Protein AF-A0A8T4BRD6-F1 (afdb_monomer_lite)

Structure (mmCIF, N/CA/C/O backbone):
data_AF-A0A8T4BRD6-F1
#
_entry.id   AF-A0A8T4BRD6-F1
#
loop_
_atom_site.group_PDB
_atom_site.id
_atom_site.type_symbol
_atom_site.label_atom_id
_atom_site.label_alt_id
_atom_site.label_comp_id
_atom_site.label_asym_id
_atom_site.label_entity_id
_atom_site.label_seq_id
_atom_site.pdbx_PDB_ins_code
_atom_site.Cartn_x
_atom_site.Cartn_y
_atom_site.Cartn_z
_atom_site.occupancy
_atom_site.B_iso_or_equiv
_atom_site.auth_seq_id
_atom_site.auth_comp_id
_atom_site.auth_asym_id
_atom_site.auth_atom_id
_atom_site.pdbx_PDB_model_num
ATOM 1 N N . MET A 1 1 ? 8.032 34.974 80.582 1.00 46.62 1 MET A N 1
ATOM 2 C CA . MET A 1 1 ? 7.608 34.260 79.357 1.00 46.62 1 MET A CA 1
ATOM 3 C C . MET A 1 1 ? 8.210 34.990 78.160 1.00 46.62 1 MET A C 1
ATOM 5 O O . MET A 1 1 ? 7.891 36.155 77.972 1.00 46.62 1 MET A O 1
ATOM 9 N N . ARG A 1 2 ? 9.175 34.393 77.445 1.00 46.38 2 ARG A N 1
ATOM 10 C CA . ARG A 1 2 ? 9.856 35.029 76.297 1.00 46.38 2 ARG A CA 1
ATOM 11 C C . ARG A 1 2 ? 9.186 34.581 74.987 1.00 46.38 2 ARG A C 1
ATOM 13 O O . ARG A 1 2 ? 8.989 33.378 74.836 1.00 46.38 2 ARG A O 1
ATOM 20 N N . PRO A 1 3 ? 8.852 35.486 74.050 1.00 60.41 3 PRO A N 1
ATOM 21 C CA . PRO A 1 3 ? 8.290 35.099 72.761 1.00 60.41 3 PRO A CA 1
ATOM 22 C C . PRO A 1 3 ? 9.394 34.580 71.827 1.00 60.41 3 PRO A C 1
ATOM 24 O O . PRO A 1 3 ? 10.428 35.223 71.649 1.00 60.41 3 PRO A O 1
ATOM 27 N N . ILE A 1 4 ? 9.177 33.407 71.230 1.00 60.38 4 ILE A N 1
ATOM 28 C CA . ILE A 1 4 ? 10.072 32.828 70.222 1.00 60.38 4 ILE A CA 1
ATOM 29 C C . ILE A 1 4 ? 9.773 33.505 68.878 1.00 60.38 4 ILE A C 1
ATOM 31 O O . ILE A 1 4 ? 8.668 33.419 68.346 1.00 60.38 4 ILE A O 1
ATOM 35 N N . SER A 1 5 ? 10.768 34.214 68.349 1.00 60.78 5 SER A N 1
ATOM 36 C CA . SER A 1 5 ? 10.713 34.950 67.084 1.00 60.78 5 SER A CA 1
ATOM 37 C C . SER A 1 5 ? 10.715 33.992 65.882 1.00 60.78 5 SER A C 1
ATOM 39 O O . SER A 1 5 ? 11.724 33.355 65.585 1.00 60.78 5 SER A O 1
ATOM 41 N N . ASN A 1 6 ? 9.588 33.901 65.167 1.00 62.12 6 ASN A N 1
ATOM 42 C CA . ASN A 1 6 ? 9.431 33.157 63.908 1.00 62.12 6 ASN A CA 1
ATOM 43 C C . ASN A 1 6 ? 10.032 33.944 62.722 1.00 62.12 6 ASN A C 1
ATOM 45 O O . ASN A 1 6 ? 9.319 34.464 61.865 1.00 62.12 6 ASN A O 1
ATOM 49 N N . LYS A 1 7 ? 11.359 34.034 62.641 1.00 61.16 7 LYS A N 1
ATOM 50 C CA . LYS A 1 7 ? 12.066 34.476 61.428 1.00 61.16 7 LYS A CA 1
ATOM 51 C C . LYS A 1 7 ? 12.874 33.287 60.925 1.00 61.16 7 LYS A C 1
ATOM 53 O O . LYS A 1 7 ? 13.890 33.014 61.539 1.00 61.16 7 LYS A O 1
ATOM 58 N N . ASN A 1 8 ? 12.354 32.546 59.928 1.00 62.06 8 ASN A N 1
ATOM 59 C CA . ASN A 1 8 ? 13.086 31.643 58.996 1.00 62.06 8 ASN A CA 1
ATOM 60 C C . ASN A 1 8 ? 12.202 30.630 58.216 1.00 62.06 8 ASN A C 1
ATOM 62 O O . ASN A 1 8 ? 12.730 29.722 57.587 1.00 62.06 8 ASN A O 1
ATOM 66 N N . LYS A 1 9 ? 10.864 30.760 58.171 1.00 61.81 9 LYS A N 1
ATOM 67 C CA . LYS A 1 9 ? 9.993 29.809 57.427 1.00 61.81 9 LYS A CA 1
ATOM 68 C C . LYS A 1 9 ? 9.604 30.232 55.996 1.00 61.81 9 LYS A C 1
ATOM 70 O O . LYS A 1 9 ? 8.802 29.553 55.364 1.00 61.81 9 LYS A O 1
ATOM 75 N N . LYS A 1 10 ? 10.170 31.321 55.455 1.00 60.75 10 LYS A N 1
ATOM 76 C CA . LYS A 1 10 ? 9.767 31.879 54.143 1.00 60.75 10 LYS A CA 1
ATOM 77 C C . LYS A 1 10 ? 10.160 31.025 52.923 1.00 60.75 10 LYS A C 1
ATOM 79 O O . LYS A 1 10 ? 9.586 31.220 51.862 1.00 60.75 10 LYS A O 1
ATOM 84 N N . GLY A 1 11 ? 11.088 30.073 53.063 1.00 66.81 11 GLY A N 1
ATOM 85 C CA . GLY A 1 11 ? 11.458 29.154 51.972 1.00 66.81 11 GLY A CA 1
ATOM 86 C C . GLY A 1 11 ? 10.521 27.948 51.821 1.00 66.81 11 GLY A C 1
ATOM 87 O O . GLY A 1 11 ? 10.391 27.393 50.733 1.00 66.81 11 GLY A O 1
ATOM 88 N N . ILE A 1 12 ? 9.826 27.563 52.896 1.00 79.56 12 ILE A N 1
ATOM 89 C CA . ILE A 1 12 ? 9.006 26.343 52.924 1.00 79.56 12 ILE A CA 1
ATOM 90 C C . ILE A 1 12 ? 7.715 26.518 52.113 1.00 79.56 12 ILE A C 1
ATOM 92 O O . ILE A 1 12 ? 7.290 25.582 51.444 1.00 79.56 12 ILE A O 1
ATOM 96 N N . SER A 1 13 ? 7.115 27.715 52.097 1.00 84.12 13 SER A N 1
ATOM 97 C CA . SER A 1 13 ? 5.889 27.950 51.318 1.00 84.12 13 SER A CA 1
ATOM 98 C C . SER A 1 13 ? 6.124 27.863 49.810 1.00 84.12 13 SER A C 1
ATOM 100 O O . SER A 1 13 ? 5.242 27.418 49.084 1.00 84.12 13 SER A O 1
ATOM 102 N N . VAL A 1 14 ? 7.315 28.251 49.342 1.00 88.19 14 VAL A N 1
ATOM 103 C CA . VAL A 1 14 ? 7.680 28.177 47.921 1.00 88.19 14 VAL A CA 1
ATOM 104 C C . VAL A 1 14 ? 7.842 26.719 47.495 1.00 88.19 14 VAL A C 1
ATOM 106 O O . VAL A 1 14 ? 7.260 26.314 46.495 1.00 88.19 14 VAL A O 1
ATOM 109 N N . MET A 1 15 ? 8.543 25.908 48.294 1.00 89.12 15 MET A N 1
ATOM 110 C CA . MET A 1 15 ? 8.707 24.473 48.023 1.00 89.12 15 MET A CA 1
ATOM 111 C C . MET A 1 15 ? 7.367 23.730 47.997 1.00 89.12 15 MET A C 1
ATOM 113 O O . MET A 1 15 ? 7.127 22.927 47.100 1.00 89.12 15 MET A O 1
ATOM 117 N N . ILE A 1 16 ? 6.459 24.044 48.929 1.00 91.81 16 ILE A N 1
ATOM 118 C CA . ILE A 1 16 ? 5.107 23.465 48.943 1.00 91.81 16 ILE A CA 1
ATOM 119 C C . ILE A 1 16 ? 4.318 23.878 47.692 1.00 91.81 16 ILE A C 1
ATOM 121 O O . ILE A 1 16 ? 3.632 23.045 47.104 1.00 91.81 16 ILE A O 1
ATOM 125 N N . GLY A 1 17 ? 4.446 25.135 47.252 1.00 94.25 17 GLY A N 1
ATOM 126 C CA . GLY A 1 17 ? 3.798 25.626 46.036 1.00 94.25 17 GLY A CA 1
ATOM 127 C C . GLY A 1 17 ? 4.232 24.866 44.781 1.00 94.25 17 GLY A C 1
ATOM 128 O O . GLY A 1 17 ? 3.379 24.448 44.003 1.00 94.25 17 GLY A O 1
ATOM 129 N N . TYR A 1 18 ? 5.536 24.619 44.617 1.00 94.81 18 TYR A N 1
ATOM 130 C CA . TYR A 1 18 ? 6.051 23.838 43.487 1.00 94.81 18 TYR A CA 1
ATOM 131 C C . TYR A 1 18 ? 5.534 22.401 43.488 1.00 94.81 18 TYR A C 1
ATOM 133 O O . TYR A 1 18 ? 5.081 21.919 42.452 1.00 94.81 18 TYR A O 1
ATOM 141 N N . VAL A 1 19 ? 5.553 21.731 44.643 1.00 96.19 19 VAL A N 1
ATOM 142 C CA . VAL A 1 19 ? 5.055 20.352 44.748 1.00 96.19 19 VAL A CA 1
ATOM 143 C C . VAL A 1 19 ? 3.573 20.284 44.375 1.00 96.19 19 VAL A C 1
ATOM 145 O O . VAL A 1 19 ? 3.180 19.400 43.622 1.00 96.19 19 VAL A O 1
ATOM 148 N N . LEU A 1 20 ? 2.761 21.238 44.838 1.00 95.81 20 LEU A N 1
ATOM 149 C CA . LEU A 1 20 ? 1.327 21.282 44.542 1.00 95.81 20 LEU A CA 1
ATOM 150 C C . LEU A 1 20 ? 1.041 21.573 43.060 1.00 95.81 20 LEU A C 1
ATOM 152 O O . LEU A 1 20 ? 0.132 20.989 42.474 1.00 95.81 20 LEU A O 1
ATOM 156 N N . LEU A 1 21 ? 1.833 22.443 42.431 1.00 96.50 21 LEU A N 1
ATOM 157 C CA . LEU A 1 21 ? 1.68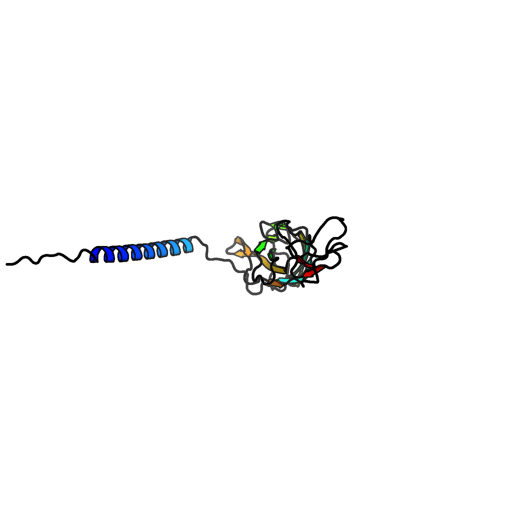7 22.757 41.009 1.00 96.50 21 LEU A CA 1
ATOM 158 C C . LEU A 1 21 ? 2.039 21.537 40.142 1.00 96.50 21 LEU A C 1
ATOM 160 O O . LEU A 1 21 ? 1.290 21.183 39.232 1.00 96.50 21 LEU A O 1
ATOM 164 N N . VAL A 1 22 ? 3.134 20.843 40.466 1.00 96.88 22 VAL A N 1
ATOM 165 C CA . VAL A 1 22 ? 3.563 19.638 39.741 1.00 96.88 22 VAL A CA 1
ATOM 166 C C . VAL A 1 22 ? 2.545 18.507 39.888 1.00 96.88 22 VAL A C 1
ATOM 168 O O . VAL A 1 22 ? 2.205 17.865 38.895 1.00 96.88 22 VAL A O 1
ATOM 171 N N . THR A 1 23 ? 2.004 18.273 41.087 1.00 97.94 23 THR A N 1
ATOM 172 C CA . THR A 1 23 ? 0.984 17.229 41.275 1.00 97.94 23 THR A CA 1
ATOM 173 C C . THR A 1 23 ? -0.291 17.537 40.498 1.00 97.94 23 THR A C 1
ATOM 175 O O . THR A 1 23 ? -0.832 16.642 39.850 1.00 97.94 23 THR A O 1
ATOM 178 N N . PHE A 1 24 ? -0.738 18.795 40.480 1.00 97.50 24 PHE A N 1
ATOM 179 C CA . PHE A 1 24 ? -1.898 19.202 39.688 1.00 97.50 24 PHE A CA 1
ATOM 180 C C . PHE A 1 24 ? -1.671 19.003 38.182 1.00 97.50 24 PHE A C 1
ATOM 182 O O . PHE A 1 24 ? -2.550 18.493 37.488 1.00 97.50 24 PHE A O 1
ATOM 189 N N . ALA A 1 25 ? -0.473 19.322 37.682 1.00 98.00 25 ALA A N 1
ATOM 190 C CA . ALA A 1 25 ? -0.110 19.091 36.285 1.00 98.00 25 ALA A CA 1
ATOM 191 C C . ALA A 1 25 ? -0.151 17.598 35.907 1.00 98.00 25 ALA A C 1
ATOM 193 O O . ALA A 1 25 ? -0.703 17.249 34.864 1.00 98.00 25 ALA A O 1
ATOM 194 N N . ILE A 1 26 ? 0.361 16.711 36.768 1.00 98.06 26 ILE A N 1
ATOM 195 C CA . ILE A 1 26 ? 0.335 15.255 36.537 1.00 98.06 26 ILE A CA 1
ATOM 196 C C . ILE A 1 26 ? -1.107 14.729 36.503 1.00 98.06 26 ILE A C 1
ATOM 198 O O . ILE A 1 26 ? -1.454 13.932 35.630 1.00 98.06 26 ILE A O 1
ATOM 202 N N . VAL A 1 27 ? -1.967 15.196 37.413 1.00 98.12 27 VAL A N 1
ATOM 203 C CA . VAL A 1 27 ? -3.382 14.792 37.451 1.00 98.12 27 VAL A CA 1
ATOM 204 C C . VAL A 1 27 ? -4.123 15.258 36.195 1.00 98.12 27 VAL A C 1
ATOM 206 O O . VAL A 1 27 ? -4.854 14.469 35.596 1.00 98.12 27 VAL A O 1
ATOM 209 N N . MET A 1 28 ? -3.901 16.500 35.749 1.00 97.38 28 MET A N 1
ATOM 210 C CA . MET A 1 28 ? -4.478 16.992 34.493 1.00 97.38 28 MET A CA 1
ATOM 211 C C . MET A 1 28 ? -3.990 16.187 33.284 1.00 97.38 28 MET A C 1
ATOM 213 O O . MET A 1 28 ? -4.803 15.819 32.439 1.00 97.38 28 MET A O 1
ATOM 217 N N . ALA A 1 29 ? -2.696 15.857 33.215 1.00 97.69 29 ALA A N 1
ATOM 218 C CA . ALA A 1 29 ? -2.140 15.052 32.129 1.00 97.69 29 ALA A CA 1
ATOM 219 C C . ALA A 1 29 ? -2.775 13.652 32.063 1.00 97.69 29 ALA A C 1
ATOM 221 O O . ALA A 1 29 ? -3.157 13.198 30.985 1.00 97.69 29 ALA A O 1
ATOM 222 N N . ALA A 1 30 ? -2.963 12.991 33.210 1.00 97.25 30 ALA A N 1
ATOM 223 C CA . ALA A 1 30 ? -3.639 11.695 33.276 1.00 97.25 30 ALA A CA 1
ATOM 224 C C . ALA A 1 30 ? -5.122 11.788 32.862 1.00 97.25 30 ALA A C 1
ATOM 226 O O . ALA A 1 30 ? -5.624 10.930 32.128 1.00 97.25 30 ALA A O 1
ATOM 227 N N . GLY A 1 31 ? -5.815 12.855 33.277 1.00 96.56 31 GLY A N 1
ATOM 228 C CA . GLY A 1 31 ? -7.190 13.138 32.858 1.00 96.56 31 GLY A CA 1
ATOM 229 C C . GLY A 1 31 ? -7.313 13.318 31.343 1.00 96.56 31 GLY A C 1
ATOM 230 O O . GLY A 1 31 ? -8.159 12.692 30.711 1.00 96.56 31 GLY A O 1
ATOM 231 N N . ILE A 1 32 ? -6.419 14.100 30.736 1.00 96.81 32 ILE A N 1
ATOM 232 C CA . ILE A 1 32 ? -6.390 14.299 29.280 1.00 96.81 32 ILE A CA 1
ATOM 233 C C . ILE A 1 32 ? -6.058 12.995 28.552 1.00 96.81 32 ILE A C 1
ATOM 235 O O . ILE A 1 32 ? -6.715 12.675 27.568 1.00 96.81 32 ILE A O 1
ATOM 239 N N . TYR A 1 33 ? -5.090 12.211 29.034 1.00 95.06 33 TYR A N 1
ATOM 240 C CA . TYR A 1 33 ? -4.714 10.942 28.406 1.00 95.06 33 TYR A CA 1
ATOM 241 C C . TYR A 1 33 ? -5.880 9.944 28.370 1.00 95.06 33 TYR A C 1
ATOM 243 O O . TYR A 1 33 ? -6.172 9.343 27.335 1.00 95.06 33 TYR A O 1
ATO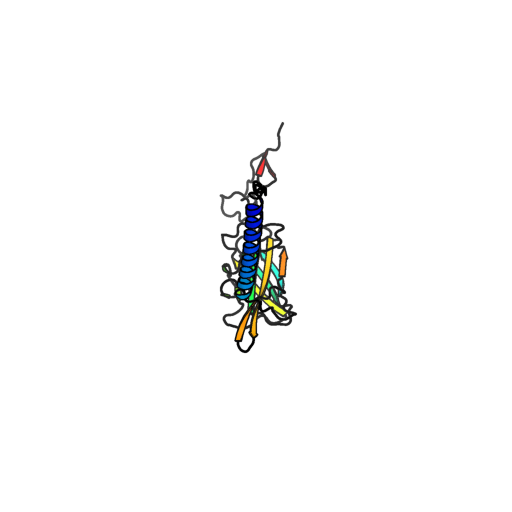M 251 N N . THR A 1 34 ? -6.585 9.791 29.492 1.00 91.94 34 THR A N 1
ATOM 252 C CA . THR A 1 34 ? -7.766 8.914 29.579 1.00 91.94 34 THR A CA 1
ATOM 253 C C . THR A 1 34 ? -8.921 9.412 28.712 1.00 91.94 34 THR A C 1
ATOM 255 O O . THR A 1 34 ? -9.578 8.612 28.042 1.00 91.94 34 THR A O 1
ATOM 258 N N . TRP A 1 35 ? -9.127 10.729 28.655 1.00 92.50 35 TRP A N 1
ATOM 259 C CA . TRP A 1 35 ? -10.100 11.341 27.758 1.00 92.50 35 TRP A CA 1
ATOM 260 C C . TRP A 1 35 ? -9.740 11.094 26.286 1.00 92.50 35 TRP A C 1
ATOM 262 O O . TRP A 1 35 ? -10.556 10.540 25.556 1.00 92.50 35 TRP A O 1
ATOM 272 N N . MET A 1 36 ? -8.500 11.365 25.865 1.00 89.50 36 MET A N 1
ATOM 273 C CA . MET A 1 36 ? -8.018 11.077 24.507 1.00 89.50 36 MET A CA 1
ATOM 274 C C . MET A 1 36 ? -8.214 9.606 24.129 1.00 89.50 36 MET A C 1
ATOM 276 O O . MET A 1 36 ? -8.719 9.319 23.047 1.00 89.50 36 MET A O 1
ATOM 280 N N . LYS A 1 37 ? -7.899 8.671 25.033 1.00 83.50 37 LYS A N 1
ATOM 281 C CA . LYS A 1 37 ? -8.099 7.231 24.804 1.00 83.50 37 LYS A CA 1
ATOM 282 C C . LYS A 1 37 ? -9.572 6.848 24.617 1.00 83.50 37 LYS A C 1
ATOM 284 O O . LYS A 1 37 ? -9.857 5.855 23.966 1.00 83.50 37 LYS A O 1
ATOM 289 N N . THR A 1 38 ? -10.503 7.622 25.172 1.00 85.50 38 THR A N 1
ATOM 290 C CA . THR A 1 38 ? -11.947 7.397 24.994 1.00 85.50 38 THR A CA 1
ATOM 291 C C . THR A 1 38 ? -12.441 7.919 23.640 1.00 85.50 38 THR A C 1
ATOM 293 O O . THR A 1 38 ? -13.395 7.383 23.085 1.00 85.50 38 THR A O 1
ATOM 296 N N . TYR A 1 39 ? -11.793 8.954 23.097 1.00 81.31 39 TYR A N 1
ATOM 297 C CA . TYR A 1 39 ? -12.140 9.532 21.796 1.00 81.31 39 TYR A CA 1
ATOM 298 C C . TYR A 1 39 ? -11.517 8.792 20.615 1.00 81.31 39 TYR A C 1
ATOM 300 O O . TYR A 1 39 ? -12.088 8.816 19.527 1.00 81.31 39 TYR A O 1
ATOM 308 N N . VAL A 1 40 ? -10.364 8.150 20.807 1.00 80.00 40 VAL A N 1
ATOM 309 C CA . VAL A 1 40 ? -9.734 7.322 19.777 1.00 80.00 40 VAL A CA 1
ATOM 310 C C . VAL A 1 40 ? -10.362 5.925 19.842 1.00 80.00 40 VAL A C 1
ATOM 312 O O . VAL A 1 40 ? -10.083 5.197 20.796 1.00 80.00 40 VAL A O 1
ATOM 315 N N . PRO A 1 41 ? -11.224 5.529 18.885 1.00 65.12 41 PRO A N 1
ATOM 316 C CA . PRO A 1 41 ? -11.788 4.185 18.872 1.00 65.12 41 PRO A CA 1
ATOM 317 C C . PRO A 1 41 ? -10.653 3.157 18.804 1.00 65.12 41 PRO A C 1
ATOM 319 O O . PRO A 1 41 ? -9.821 3.195 17.902 1.00 65.12 41 PRO A O 1
ATOM 322 N N . SER A 1 42 ? -10.612 2.253 19.783 1.00 57.34 42 SER A N 1
ATOM 323 C CA . SER A 1 42 ? -9.595 1.201 19.900 1.00 57.34 42 SER A CA 1
ATOM 324 C C . SER A 1 42 ? -9.831 0.012 18.974 1.00 57.34 42 SER A C 1
ATOM 326 O O . SER A 1 42 ? -8.966 -0.852 18.861 1.00 57.34 42 SER A O 1
ATOM 328 N N . ASP A 1 43 ? -10.993 -0.044 18.328 1.00 59.38 43 ASP A N 1
ATOM 329 C CA . ASP A 1 43 ? -11.342 -1.122 17.413 1.00 59.38 43 ASP A CA 1
ATOM 330 C C . ASP A 1 43 ? -10.750 -0.790 16.041 1.00 59.38 43 ASP A C 1
ATOM 332 O O . ASP A 1 43 ? -11.452 -0.407 15.103 1.00 59.38 43 ASP A O 1
ATOM 336 N N . ILE A 1 44 ? -9.423 -0.898 15.936 1.00 60.66 44 ILE A N 1
ATOM 337 C CA . ILE A 1 44 ? -8.794 -1.116 14.638 1.00 60.66 44 ILE A CA 1
ATOM 338 C C . ILE A 1 44 ? -9.296 -2.494 14.226 1.00 60.66 44 ILE A C 1
ATOM 340 O O . ILE A 1 44 ? -8.836 -3.509 14.747 1.00 60.66 44 ILE A O 1
ATOM 344 N N . TYR A 1 45 ? -10.328 -2.530 13.387 1.00 72.69 45 TYR A N 1
ATOM 345 C CA . TYR A 1 45 ? -10.777 -3.775 12.786 1.00 72.69 45 TYR A CA 1
ATOM 346 C C . TYR A 1 45 ? -9.576 -4.332 12.027 1.00 72.69 45 TYR A C 1
ATOM 348 O O . TYR A 1 45 ? -9.149 -3.747 11.036 1.00 72.69 45 TYR A O 1
ATOM 356 N N . SER A 1 46 ? -8.967 -5.385 12.565 1.00 77.38 46 SER A N 1
ATOM 357 C CA . SER A 1 46 ? -7.892 -6.088 11.881 1.00 77.38 46 SER A CA 1
ATOM 358 C C . SER A 1 46 ? -8.522 -7.116 10.954 1.00 77.38 46 SER A C 1
ATOM 360 O O . SER A 1 46 ? -9.590 -7.678 11.226 1.00 77.38 46 SER A O 1
ATOM 362 N N . CYS A 1 47 ? -7.876 -7.323 9.816 1.00 86.62 47 CYS A N 1
ATOM 363 C CA . CYS A 1 47 ? -8.288 -8.363 8.899 1.00 86.62 47 CYS A CA 1
ATOM 364 C C . CYS A 1 47 ? -8.090 -9.738 9.543 1.00 86.62 47 CYS A C 1
ATOM 366 O O . CYS A 1 47 ? -7.215 -9.918 10.386 1.00 86.62 47 CYS A O 1
ATOM 368 N N . PRO A 1 48 ? -8.888 -10.741 9.154 1.00 88.19 48 PRO A N 1
ATOM 369 C CA . PRO A 1 48 ? -8.710 -12.077 9.684 1.00 88.19 48 PRO A CA 1
ATOM 370 C C . PRO A 1 48 ? -7.333 -12.634 9.313 1.00 88.19 48 PRO A C 1
ATOM 372 O O . PRO A 1 48 ? -6.823 -12.418 8.205 1.00 88.19 48 PRO A O 1
ATOM 375 N N . GLU A 1 49 ? -6.789 -13.410 10.246 1.00 89.81 49 GLU A N 1
ATOM 376 C CA . GLU A 1 49 ? -5.535 -14.146 10.108 1.00 89.81 49 GLU A CA 1
ATOM 377 C C . GLU A 1 49 ? -5.508 -14.975 8.819 1.00 89.81 49 GLU A C 1
ATOM 379 O O . GLU A 1 49 ? -6.409 -15.774 8.553 1.00 89.81 49 GLU A O 1
ATOM 384 N N . GLY A 1 50 ? -4.454 -14.812 8.019 1.00 89.19 50 GLY A N 1
ATOM 385 C CA . GLY A 1 50 ? -4.326 -15.458 6.710 1.00 89.19 50 GLY A CA 1
ATOM 386 C C . GLY A 1 50 ? -4.752 -14.585 5.530 1.00 89.19 50 GLY A C 1
ATOM 387 O O . GLY A 1 50 ? -4.887 -15.094 4.417 1.00 89.19 50 GLY A O 1
ATOM 388 N N . THR A 1 51 ? -4.945 -13.285 5.745 1.00 93.75 51 THR A N 1
ATOM 389 C CA . THR A 1 51 ? -4.907 -12.299 4.661 1.00 93.75 51 THR A CA 1
ATOM 390 C C . THR A 1 51 ? -3.454 -12.119 4.209 1.00 93.75 51 THR A C 1
ATOM 392 O O . THR A 1 51 ? -2.557 -12.005 5.036 1.00 93.75 51 THR A O 1
ATOM 395 N N . SER A 1 52 ? -3.186 -12.174 2.905 1.00 94.62 52 SER A N 1
ATOM 396 C CA . SER A 1 52 ? -1.825 -12.027 2.382 1.00 94.62 52 SER A CA 1
ATOM 397 C C . SER A 1 52 ? -1.866 -11.589 0.927 1.00 94.62 52 SER A C 1
ATOM 399 O O . SER A 1 52 ? -2.560 -12.185 0.103 1.00 94.62 52 SER A O 1
ATOM 401 N N . ILE A 1 53 ? -1.098 -10.555 0.611 1.00 95.38 53 ILE A N 1
ATOM 402 C CA . ILE A 1 53 ? -0.877 -10.091 -0.752 1.00 95.38 53 ILE A CA 1
ATOM 403 C C . ILE A 1 53 ? 0.623 -10.086 -1.025 1.00 95.38 53 ILE A C 1
ATOM 405 O O . ILE A 1 53 ? 1.430 -9.870 -0.124 1.00 95.38 53 ILE A O 1
ATOM 409 N N . PHE A 1 54 ? 0.998 -10.368 -2.265 1.00 94.94 54 PHE A N 1
ATOM 410 C CA . PHE A 1 54 ? 2.389 -10.411 -2.689 1.00 94.94 54 PHE A CA 1
ATOM 411 C C . PHE A 1 54 ? 2.538 -9.717 -4.043 1.00 94.94 54 PHE A C 1
ATOM 413 O O . PHE A 1 54 ? 1.684 -9.852 -4.925 1.00 94.94 54 PHE A O 1
ATOM 420 N N . ILE A 1 55 ? 3.626 -8.963 -4.189 1.00 96.38 55 ILE A N 1
ATOM 421 C CA . ILE A 1 55 ? 4.004 -8.305 -5.437 1.00 96.38 55 ILE A CA 1
ATOM 422 C C . ILE A 1 55 ? 4.692 -9.344 -6.319 1.00 96.38 55 ILE A C 1
ATOM 424 O O . ILE A 1 55 ? 5.819 -9.752 -6.052 1.00 96.38 55 ILE A O 1
ATOM 428 N N . LYS A 1 56 ? 3.988 -9.799 -7.357 1.00 95.50 56 LYS A N 1
ATOM 429 C CA . LYS A 1 56 ? 4.475 -10.841 -8.263 1.00 95.50 56 LYS A CA 1
ATOM 430 C C . LYS A 1 56 ? 5.540 -10.325 -9.211 1.00 95.50 56 LYS A C 1
ATOM 432 O O . LYS A 1 56 ? 6.551 -10.991 -9.408 1.00 95.50 56 LYS A O 1
ATOM 437 N N . ASP A 1 57 ? 5.258 -9.189 -9.823 1.00 95.00 57 ASP A N 1
ATOM 438 C CA . ASP A 1 57 ? 6.140 -8.548 -10.782 1.00 95.00 57 ASP A CA 1
ATOM 439 C C . ASP A 1 57 ? 5.895 -7.044 -10.756 1.00 95.00 57 ASP A C 1
ATOM 441 O O . ASP A 1 57 ? 4.798 -6.593 -10.404 1.00 95.00 57 ASP A O 1
ATOM 445 N N . TYR A 1 58 ? 6.907 -6.275 -11.125 1.00 94.25 58 TYR A N 1
ATOM 446 C CA . TYR A 1 58 ? 6.794 -4.833 -11.243 1.00 94.25 58 TYR A CA 1
ATOM 447 C C . TYR A 1 58 ? 7.693 -4.322 -12.361 1.00 94.25 58 TYR A C 1
ATOM 449 O O . TYR A 1 58 ? 8.802 -4.805 -12.583 1.00 94.25 58 TYR A O 1
ATOM 457 N N . THR A 1 59 ? 7.223 -3.286 -13.039 1.00 89.56 59 THR A N 1
ATOM 458 C CA . THR A 1 59 ? 8.020 -2.504 -13.974 1.00 89.56 59 THR A CA 1
ATOM 459 C C . THR A 1 59 ? 7.840 -1.035 -13.639 1.00 89.56 59 THR A C 1
ATOM 461 O O . THR A 1 59 ? 6.732 -0.566 -13.378 1.00 89.56 59 THR A O 1
ATOM 464 N N . CYS A 1 60 ? 8.941 -0.294 -13.608 1.00 84.88 60 CYS A N 1
ATOM 465 C CA . CYS A 1 60 ? 8.911 1.139 -13.355 1.00 84.88 60 CYS A CA 1
ATOM 466 C C . CYS A 1 60 ? 9.501 1.873 -14.549 1.00 84.88 60 CYS A C 1
ATOM 468 O O . CYS A 1 60 ? 10.523 1.469 -15.104 1.00 84.88 60 CYS A O 1
ATOM 470 N N . THR A 1 61 ? 8.871 2.985 -14.885 1.00 78.38 61 THR A N 1
ATOM 471 C CA . THR A 1 61 ? 9.400 4.027 -15.755 1.00 78.38 61 THR A CA 1
ATOM 472 C C . THR A 1 61 ? 9.493 5.327 -14.952 1.00 78.38 61 THR A C 1
ATOM 474 O O . THR A 1 61 ? 9.139 5.364 -13.772 1.00 78.38 61 THR A O 1
ATOM 477 N N . ASN A 1 62 ? 9.976 6.403 -15.572 1.00 71.00 62 ASN A N 1
ATOM 478 C CA . ASN A 1 62 ? 10.074 7.704 -14.900 1.00 71.00 62 ASN A CA 1
ATOM 479 C C . ASN A 1 62 ? 8.699 8.342 -14.639 1.00 71.00 62 ASN A C 1
ATOM 481 O O . ASN A 1 62 ? 8.588 9.213 -13.786 1.00 71.00 62 ASN A O 1
ATOM 485 N N . GLU A 1 63 ? 7.671 7.932 -15.384 1.00 81.50 63 GLU A N 1
ATOM 486 C CA . GLU A 1 63 ? 6.344 8.558 -15.357 1.00 81.50 63 GLU A CA 1
ATOM 487 C C . GLU A 1 63 ? 5.268 7.616 -14.827 1.00 81.50 63 GLU A C 1
ATOM 489 O O . GLU A 1 63 ? 4.267 8.080 -14.298 1.00 81.50 63 GLU A O 1
ATOM 494 N N . SER A 1 64 ? 5.467 6.302 -14.925 1.00 87.88 64 SER A N 1
ATOM 495 C CA . SER A 1 64 ? 4.485 5.313 -14.490 1.00 87.88 64 SER A CA 1
ATOM 496 C C . SER A 1 64 ? 5.126 4.041 -13.946 1.00 87.88 64 SER A C 1
ATOM 498 O O . SER A 1 64 ? 6.224 3.638 -14.338 1.00 87.88 64 SER A O 1
ATOM 500 N N . MET A 1 65 ? 4.416 3.383 -13.040 1.00 91.12 65 MET A N 1
ATOM 501 C CA . MET A 1 65 ? 4.748 2.086 -12.478 1.00 91.12 65 MET A CA 1
ATOM 502 C C . MET A 1 65 ? 3.619 1.106 -12.780 1.00 91.12 65 MET A C 1
ATOM 504 O O . MET A 1 65 ? 2.453 1.376 -12.499 1.00 91.12 65 MET A O 1
ATOM 508 N N . THR A 1 66 ? 3.971 -0.054 -13.325 1.00 94.44 66 THR A N 1
ATOM 509 C CA . THR A 1 66 ? 3.053 -1.180 -13.477 1.00 94.44 66 THR A CA 1
ATOM 510 C C . THR A 1 66 ? 3.393 -2.234 -12.438 1.00 94.44 66 THR A C 1
ATOM 512 O O . THR A 1 66 ? 4.524 -2.707 -12.373 1.00 94.44 66 THR A O 1
ATOM 515 N N . ILE A 1 67 ? 2.415 -2.618 -11.626 1.00 95.69 67 ILE A N 1
ATOM 516 C CA . ILE A 1 67 ? 2.583 -3.607 -10.562 1.00 95.69 67 ILE A CA 1
ATOM 517 C C . ILE A 1 67 ? 1.604 -4.745 -10.814 1.00 95.69 67 ILE A C 1
ATOM 519 O O . ILE A 1 67 ? 0.415 -4.516 -11.032 1.00 95.69 67 ILE A O 1
ATOM 523 N N . THR A 1 68 ? 2.087 -5.980 -10.746 1.00 96.88 68 THR A N 1
ATOM 524 C CA . THR A 1 68 ? 1.243 -7.173 -10.749 1.00 96.88 68 THR A CA 1
ATOM 525 C C . THR A 1 68 ? 1.176 -7.742 -9.346 1.00 96.88 68 THR A C 1
ATOM 527 O O . THR A 1 68 ? 2.174 -8.199 -8.789 1.00 96.88 68 THR A O 1
ATOM 530 N N . LEU A 1 69 ? -0.020 -7.744 -8.775 1.00 97.12 69 LEU A N 1
ATOM 531 C CA . LEU A 1 69 ? -0.286 -8.261 -7.441 1.00 97.12 69 LEU A CA 1
ATOM 532 C C . LEU A 1 69 ? -0.923 -9.630 -7.517 1.00 97.12 69 LEU A C 1
ATOM 534 O O . LEU A 1 69 ? -1.697 -9.909 -8.428 1.00 97.12 69 LEU A O 1
ATOM 538 N N . LYS A 1 70 ? -0.644 -10.458 -6.516 1.00 97.44 70 LYS A N 1
ATOM 539 C CA . LYS A 1 70 ? -1.285 -11.753 -6.336 1.00 97.44 70 LYS A CA 1
ATOM 540 C C . LYS A 1 70 ? -1.796 -11.899 -4.913 1.00 97.44 70 LYS A C 1
ATOM 542 O O . LYS A 1 70 ? -1.063 -11.657 -3.954 1.00 97.44 70 LYS A O 1
ATOM 547 N N . ASN A 1 71 ? -3.041 -12.339 -4.778 1.00 97.38 71 ASN A N 1
ATOM 548 C CA . ASN A 1 71 ? -3.606 -12.683 -3.483 1.00 97.38 71 ASN A CA 1
ATOM 549 C C . ASN A 1 71 ? -3.125 -14.086 -3.099 1.00 97.38 71 ASN A C 1
ATOM 551 O O . ASN A 1 71 ? -3.528 -15.075 -3.708 1.00 97.38 71 ASN A O 1
ATOM 555 N N . ASN A 1 72 ? -2.239 -14.176 -2.110 1.00 96.25 72 ASN A N 1
ATOM 556 C CA . ASN A 1 72 ? -1.744 -15.450 -1.581 1.00 96.25 72 ASN A CA 1
ATOM 557 C C . ASN A 1 72 ? -2.426 -15.827 -0.252 1.00 96.25 72 ASN A C 1
ATOM 559 O O . ASN A 1 72 ? -2.042 -16.794 0.407 1.00 96.25 72 ASN A O 1
ATOM 563 N N . GLY A 1 73 ? -3.410 -15.032 0.170 1.00 94.94 73 GLY A N 1
ATOM 564 C CA . GLY A 1 73 ? -4.187 -15.246 1.376 1.00 94.94 73 GLY A CA 1
ATOM 565 C C . GLY A 1 73 ? -5.308 -16.262 1.191 1.00 94.94 73 GLY A C 1
ATOM 566 O O . GLY A 1 73 ? -5.472 -16.890 0.151 1.00 94.94 73 GLY A O 1
ATOM 567 N N . ARG A 1 74 ? -6.110 -16.417 2.243 1.00 95.44 74 ARG A N 1
ATOM 568 C CA . ARG A 1 74 ? -7.285 -17.305 2.285 1.00 95.44 74 ARG A CA 1
ATOM 569 C C . ARG A 1 74 ? -8.603 -16.579 2.050 1.00 95.44 74 ARG A C 1
ATOM 571 O O . ARG A 1 74 ? -9.656 -17.208 2.067 1.00 95.44 74 ARG A O 1
ATOM 578 N N . PHE A 1 75 ? -8.546 -15.263 1.893 1.00 95.38 75 PHE A N 1
ATOM 579 C CA . PHE A 1 75 ? -9.716 -14.410 1.816 1.00 95.38 75 PHE A CA 1
ATOM 580 C C . PHE A 1 75 ? -9.653 -13.504 0.603 1.00 95.38 75 PHE A C 1
ATOM 582 O O . PHE A 1 75 ? -8.578 -13.055 0.210 1.00 95.38 75 PHE A O 1
ATOM 589 N N . ASP A 1 76 ? -10.828 -13.191 0.078 1.00 96.12 76 ASP A N 1
ATOM 590 C CA . ASP A 1 76 ? -10.987 -12.264 -1.029 1.00 96.12 76 ASP A CA 1
ATOM 591 C C . ASP A 1 76 ? -10.661 -10.831 -0.589 1.00 96.12 76 ASP A C 1
ATOM 593 O O . ASP A 1 76 ? -11.053 -10.390 0.501 1.00 96.12 76 ASP A O 1
ATOM 597 N N . LEU A 1 77 ? -9.996 -10.084 -1.469 1.00 96.25 77 LEU A N 1
ATOM 598 C CA . LEU A 1 77 ? -9.631 -8.684 -1.255 1.00 96.25 77 LEU A CA 1
ATOM 599 C C . LEU A 1 77 ? -10.503 -7.750 -2.098 1.00 96.25 77 LEU A C 1
ATOM 601 O O . LEU A 1 77 ? -10.916 -8.086 -3.211 1.00 96.25 77 LEU A O 1
ATOM 605 N N . ALA A 1 78 ? -10.776 -6.559 -1.571 1.00 96.31 78 ALA A N 1
ATOM 606 C CA . ALA A 1 78 ? -11.478 -5.500 -2.297 1.00 96.31 78 ALA A CA 1
ATOM 607 C C . ALA A 1 78 ? -10.520 -4.602 -3.082 1.00 96.31 78 ALA A C 1
ATOM 609 O O . ALA A 1 78 ? -10.898 -4.057 -4.119 1.00 96.31 78 ALA A O 1
ATOM 610 N N . GLY A 1 79 ? -9.304 -4.424 -2.574 1.00 96.25 79 GLY A N 1
ATOM 611 C CA . GLY A 1 79 ? -8.366 -3.438 -3.081 1.00 96.25 79 GLY A CA 1
ATOM 612 C C . GLY A 1 79 ? -7.087 -3.379 -2.262 1.00 96.25 79 GLY A C 1
ATOM 613 O O . GLY A 1 79 ? -6.784 -4.294 -1.491 1.00 96.25 79 GLY A O 1
ATOM 614 N N . ILE A 1 80 ? -6.385 -2.255 -2.380 1.00 96.75 80 ILE A N 1
ATOM 615 C CA . ILE A 1 80 ? -5.116 -1.971 -1.708 1.00 96.75 80 ILE A CA 1
ATOM 616 C C . ILE A 1 80 ? -4.947 -0.481 -1.376 1.00 96.75 80 ILE A C 1
ATOM 618 O O . ILE A 1 80 ? -5.489 0.384 -2.060 1.00 96.75 80 ILE A O 1
ATOM 622 N N . PHE A 1 81 ? -4.126 -0.177 -0.377 1.00 96.38 81 PHE A N 1
ATOM 623 C CA . PHE A 1 81 ? -3.381 1.080 -0.290 1.00 96.38 81 PHE A CA 1
ATOM 624 C C . PHE A 1 81 ? -1.997 0.870 -0.898 1.00 96.38 81 PHE A C 1
ATOM 626 O O . PHE A 1 81 ? -1.404 -0.191 -0.695 1.00 96.38 81 PHE A O 1
ATOM 633 N N . VAL A 1 82 ? -1.485 1.866 -1.619 1.00 95.75 82 VAL A N 1
ATOM 634 C CA . VAL A 1 82 ? -0.163 1.802 -2.254 1.00 95.75 82 VAL A CA 1
ATOM 635 C C . VAL A 1 82 ? 0.621 3.043 -1.884 1.00 95.75 82 VAL A C 1
ATOM 637 O O . VAL A 1 82 ? 0.211 4.158 -2.207 1.00 95.75 82 VAL A O 1
ATOM 640 N N . HIS A 1 83 ? 1.762 2.831 -1.244 1.00 94.75 83 HIS A N 1
ATOM 641 C CA . HIS A 1 83 ? 2.689 3.884 -0.878 1.00 94.75 83 HIS A CA 1
ATOM 642 C C . HIS A 1 83 ? 4.062 3.604 -1.479 1.00 94.75 83 HIS A C 1
ATOM 644 O O . HIS A 1 83 ? 4.464 2.449 -1.610 1.00 94.75 83 HIS A O 1
ATOM 650 N N . ALA A 1 84 ? 4.808 4.656 -1.803 1.00 93.00 84 ALA A N 1
ATOM 651 C CA . ALA A 1 84 ? 6.201 4.541 -2.212 1.00 93.00 84 ALA A CA 1
ATOM 652 C C . ALA A 1 84 ? 7.127 5.500 -1.452 1.00 93.00 84 ALA A C 1
ATOM 654 O O . ALA A 1 84 ? 6.696 6.489 -0.857 1.00 93.00 84 ALA A O 1
ATOM 655 N N . SER A 1 85 ? 8.424 5.207 -1.490 1.00 90.44 85 SER A N 1
ATOM 656 C CA . SER A 1 85 ? 9.498 6.128 -1.108 1.00 90.44 85 SER A CA 1
ATOM 657 C C . SER A 1 85 ? 10.518 6.223 -2.235 1.00 90.44 85 SER A C 1
ATOM 659 O O . SER A 1 85 ? 10.805 5.234 -2.905 1.00 90.44 85 SER A O 1
ATOM 661 N N . ASN A 1 86 ? 11.074 7.413 -2.435 1.00 84.75 86 ASN A N 1
ATOM 662 C CA . ASN A 1 86 ? 12.181 7.684 -3.355 1.00 84.75 86 ASN A CA 1
ATOM 663 C C . ASN A 1 86 ? 13.546 7.725 -2.641 1.00 84.75 86 ASN A C 1
ATOM 665 O O . ASN A 1 86 ? 14.567 7.977 -3.276 1.00 84.75 86 ASN A O 1
ATOM 669 N N . GLN A 1 87 ? 13.582 7.514 -1.322 1.00 81.19 87 GLN A N 1
ATOM 670 C CA . GLN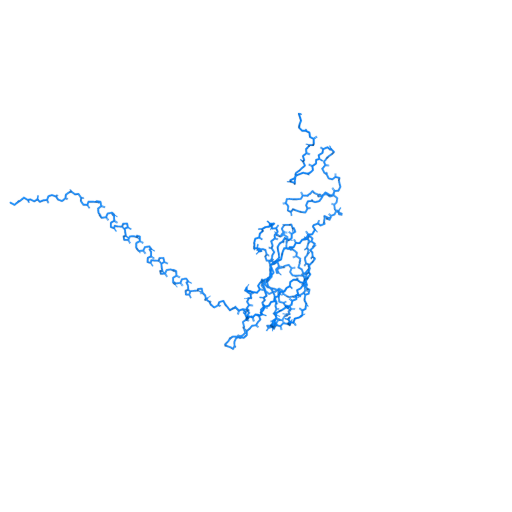 A 1 87 ? 14.814 7.556 -0.538 1.00 81.19 87 GLN A CA 1
ATOM 671 C C . GLN A 1 87 ? 15.383 6.152 -0.349 1.00 81.19 87 GLN A C 1
ATOM 673 O O . GLN A 1 87 ? 14.702 5.260 0.163 1.00 81.19 87 GLN A O 1
ATOM 678 N N . SER A 1 88 ? 16.654 5.972 -0.715 1.00 78.62 88 SER A N 1
ATOM 679 C CA . SER A 1 88 ? 17.372 4.732 -0.436 1.00 78.62 88 SER A CA 1
ATOM 680 C C . SER A 1 88 ? 17.556 4.549 1.072 1.00 78.62 88 SER A C 1
ATOM 682 O O . SER A 1 88 ? 17.968 5.465 1.783 1.00 78.62 88 SER A O 1
ATOM 684 N N . GLY A 1 89 ? 17.220 3.359 1.571 1.00 72.56 89 GLY A N 1
ATOM 685 C CA . GLY A 1 89 ? 17.294 3.038 2.999 1.00 72.56 89 GLY A CA 1
ATOM 686 C C . GLY A 1 89 ? 16.155 3.600 3.857 1.00 72.56 89 GLY A C 1
ATOM 687 O O . GLY A 1 89 ? 16.256 3.559 5.081 1.00 72.56 89 GLY A O 1
ATOM 688 N N . SER A 1 90 ? 15.080 4.116 3.252 1.00 76.94 90 SER A N 1
ATOM 689 C CA . SER A 1 90 ? 13.845 4.400 3.992 1.00 76.94 90 SER A CA 1
ATOM 690 C C . SER A 1 90 ? 13.236 3.095 4.504 1.00 76.94 90 SER A C 1
ATOM 692 O O . SER A 1 90 ? 13.083 2.157 3.731 1.00 76.94 90 SER A O 1
ATOM 694 N N . GLU A 1 91 ? 12.847 3.039 5.779 1.00 82.12 91 GLU A N 1
ATOM 695 C CA . GLU A 1 91 ? 12.119 1.884 6.336 1.00 82.12 91 GLU A CA 1
ATOM 696 C C . GLU A 1 91 ? 10.611 1.947 6.049 1.00 82.12 91 GLU A C 1
ATOM 698 O O . GLU A 1 91 ? 9.907 0.956 6.219 1.00 82.12 91 GLU A O 1
ATOM 703 N N . ILE A 1 92 ? 10.109 3.118 5.640 1.00 83.81 92 ILE A N 1
ATOM 704 C CA . ILE A 1 92 ? 8.675 3.392 5.495 1.00 83.81 92 ILE A CA 1
ATOM 705 C C . ILE A 1 92 ? 8.410 4.097 4.167 1.00 83.81 92 ILE A C 1
ATOM 707 O O . ILE A 1 92 ? 9.173 4.984 3.762 1.00 83.81 92 ILE A O 1
ATOM 711 N N . ALA A 1 93 ? 7.321 3.732 3.496 1.00 87.94 93 ALA A N 1
ATOM 712 C CA . ALA A 1 93 ? 6.847 4.449 2.326 1.00 87.94 93 ALA A CA 1
ATOM 713 C C . ALA A 1 93 ? 5.925 5.604 2.747 1.00 87.94 93 ALA A C 1
ATOM 715 O O . ALA A 1 93 ? 5.005 5.429 3.540 1.00 87.94 93 ALA A O 1
ATOM 716 N N . THR A 1 94 ? 6.180 6.809 2.237 1.00 87.69 94 THR A N 1
ATOM 717 C CA . THR A 1 94 ? 5.501 8.035 2.701 1.00 87.69 94 THR A CA 1
ATOM 718 C C . THR A 1 94 ? 4.619 8.684 1.642 1.00 87.69 94 THR A C 1
ATOM 720 O O . THR A 1 94 ? 3.717 9.448 1.990 1.00 87.69 94 THR A O 1
ATOM 723 N N . TYR A 1 95 ? 4.846 8.390 0.362 1.00 91.06 95 TYR A N 1
ATOM 724 C CA . TYR A 1 95 ? 4.083 8.965 -0.740 1.00 91.06 95 TYR A CA 1
ATOM 725 C C . TYR A 1 95 ? 2.929 8.050 -1.125 1.00 91.06 95 TYR A C 1
ATOM 727 O O . TYR A 1 95 ? 3.153 6.936 -1.583 1.00 91.06 95 TYR A O 1
ATOM 735 N N . ASP A 1 96 ? 1.700 8.534 -0.976 1.00 93.62 96 ASP A N 1
ATOM 736 C CA . ASP A 1 96 ? 0.497 7.844 -1.443 1.00 93.62 96 ASP A CA 1
ATOM 737 C C . ASP A 1 96 ? 0.401 7.915 -2.974 1.00 93.62 96 ASP A C 1
ATOM 739 O O . ASP A 1 96 ? 0.323 8.997 -3.565 1.00 93.62 96 ASP A O 1
ATOM 743 N N . LEU A 1 97 ? 0.410 6.746 -3.613 1.00 93.50 97 LEU A N 1
ATOM 744 C CA . LEU A 1 97 ? 0.359 6.612 -5.064 1.00 93.50 97 LEU A CA 1
ATOM 745 C C . LEU A 1 97 ? -1.062 6.392 -5.604 1.00 93.50 97 LEU A C 1
ATOM 747 O O . LEU A 1 97 ? -1.258 6.356 -6.816 1.00 93.50 97 LEU A O 1
ATOM 751 N N . SER A 1 98 ? -2.076 6.279 -4.742 1.00 93.75 98 SER A N 1
ATOM 752 C CA . SER A 1 98 ? -3.457 5.999 -5.161 1.00 93.75 98 SER A CA 1
ATOM 753 C C . SER A 1 98 ? -4.011 7.042 -6.135 1.00 93.75 98 SER A C 1
ATOM 755 O O . SER A 1 98 ? -4.749 6.699 -7.061 1.00 93.75 98 SER A O 1
ATOM 757 N N . SER A 1 99 ? -3.647 8.315 -5.957 1.00 92.56 99 SER A N 1
ATOM 758 C CA . SER A 1 99 ? -4.078 9.424 -6.821 1.00 92.56 99 SER A CA 1
ATOM 759 C C . SER A 1 99 ? -3.582 9.313 -8.266 1.00 92.56 99 SER A C 1
ATOM 761 O O . SER A 1 99 ? -4.209 9.870 -9.164 1.00 92.56 99 SER A O 1
ATOM 763 N N . GLY A 1 100 ? -2.499 8.566 -8.486 1.00 92.19 100 GLY A N 1
ATOM 764 C CA . GLY A 1 100 ? -1.910 8.309 -9.794 1.00 92.19 100 GLY A CA 1
ATOM 765 C C . GLY A 1 100 ? -2.529 7.135 -10.546 1.00 92.19 100 GLY A C 1
ATOM 766 O O . GLY A 1 100 ? -2.024 6.753 -11.591 1.00 92.19 100 GLY A O 1
ATOM 767 N N . LEU A 1 101 ? -3.580 6.497 -10.021 1.00 95.19 101 LEU A N 1
ATOM 768 C CA . LEU A 1 101 ? -4.160 5.313 -10.651 1.00 95.19 101 LEU A CA 1
ATOM 769 C C . LEU A 1 101 ? -4.622 5.600 -12.091 1.00 95.19 101 LEU A C 1
ATOM 771 O O . LEU A 1 101 ? -5.558 6.369 -12.307 1.00 95.19 101 LEU A O 1
ATOM 775 N N . SER A 1 102 ? -4.008 4.898 -13.041 1.00 94.81 102 SER A N 1
ATOM 776 C CA . SER A 1 102 ? -4.304 4.979 -14.472 1.00 94.81 102 SER A CA 1
ATOM 777 C C . SER A 1 102 ? -5.159 3.789 -14.925 1.00 94.81 102 SER A C 1
ATOM 779 O O . SER A 1 102 ? -6.183 3.957 -15.588 1.00 94.81 102 SER A O 1
ATOM 781 N N . GLU A 1 103 ? -4.800 2.572 -14.493 1.00 95.06 103 GLU A N 1
ATOM 782 C CA . GLU A 1 103 ? -5.503 1.330 -14.847 1.00 95.06 103 GLU A CA 1
ATOM 783 C C . GLU A 1 103 ? -5.501 0.313 -13.691 1.00 95.06 103 GLU A C 1
ATOM 785 O O . GLU A 1 103 ? -4.635 0.334 -12.819 1.00 95.06 103 GLU A O 1
ATOM 790 N N . GLY A 1 104 ? -6.456 -0.625 -13.696 1.00 91.38 104 GLY A N 1
ATOM 791 C CA . GLY A 1 104 ? -6.461 -1.798 -12.808 1.00 91.38 104 GLY A CA 1
ATOM 792 C C . GLY A 1 104 ? -7.399 -1.700 -11.603 1.00 91.38 104 GLY A C 1
ATOM 793 O O . GLY A 1 104 ? -7.531 -2.671 -10.853 1.00 91.38 104 GLY A O 1
ATOM 794 N N . GLY A 1 105 ? -8.103 -0.577 -11.445 1.00 93.75 105 GLY A N 1
ATOM 795 C CA . GLY A 1 105 ? -9.076 -0.374 -10.375 1.00 93.75 105 GLY A CA 1
ATOM 796 C C . GLY A 1 105 ? -9.775 0.981 -10.443 1.00 93.75 105 GLY A C 1
ATOM 797 O O . GLY A 1 105 ? -9.834 1.623 -11.489 1.00 93.75 105 GLY A O 1
ATOM 798 N N . ILE A 1 106 ? -10.295 1.414 -9.300 1.00 94.06 106 ILE A N 1
ATOM 799 C CA . ILE A 1 106 ? -10.933 2.708 -9.077 1.00 94.06 106 ILE A CA 1
ATOM 800 C C . ILE A 1 106 ? -10.296 3.322 -7.837 1.00 94.06 106 ILE A C 1
ATOM 802 O O . ILE A 1 106 ? -10.175 2.661 -6.805 1.00 94.06 106 ILE A O 1
ATOM 806 N N . ASN A 1 107 ? -9.912 4.593 -7.924 1.00 93.81 107 ASN A N 1
ATOM 807 C CA . ASN A 1 107 ? -9.496 5.333 -6.746 1.00 93.81 107 ASN A CA 1
ATOM 808 C C . ASN A 1 107 ? -10.734 5.618 -5.878 1.00 93.81 107 ASN A C 1
ATOM 810 O O . ASN A 1 107 ? -11.676 6.291 -6.306 1.00 93.81 107 ASN A O 1
ATOM 814 N N . LEU A 1 108 ? -10.723 5.096 -4.653 1.00 90.56 108 LEU A N 1
ATOM 815 C CA . LEU A 1 108 ? -11.665 5.441 -3.602 1.00 90.56 108 LEU A CA 1
ATOM 816 C C . LEU A 1 108 ? -10.886 6.058 -2.436 1.00 90.56 108 LEU A C 1
ATOM 818 O O . LEU A 1 108 ? -10.325 5.348 -1.596 1.00 90.56 108 LEU A O 1
ATOM 822 N N . GLN A 1 109 ? -10.896 7.391 -2.385 1.00 86.25 109 GLN A N 1
ATOM 823 C CA . GLN A 1 109 ? -10.142 8.208 -1.428 1.00 86.25 109 GLN A CA 1
ATOM 824 C C . GLN A 1 109 ? -8.625 8.025 -1.588 1.00 86.25 109 GLN A C 1
ATOM 826 O O . GLN A 1 109 ? -8.037 8.567 -2.515 1.00 86.25 109 GLN A O 1
ATOM 831 N N . ASN A 1 110 ? -8.009 7.259 -0.691 1.00 90.69 110 ASN A N 1
ATOM 832 C CA . ASN A 1 110 ? -6.573 6.981 -0.677 1.00 90.69 110 ASN A CA 1
ATOM 833 C C . ASN A 1 110 ? -6.289 5.501 -0.975 1.00 90.69 110 ASN A C 1
ATOM 835 O O . ASN A 1 110 ? -5.178 5.018 -0.808 1.00 90.69 110 ASN A O 1
ATOM 839 N N . SER A 1 111 ? -7.315 4.751 -1.381 1.00 93.12 111 SER A N 1
ATOM 840 C CA . SER A 1 111 ? -7.217 3.329 -1.701 1.00 93.12 111 SER A CA 1
ATOM 841 C C . SER A 1 111 ? -7.576 3.076 -3.159 1.00 93.12 111 SER A C 1
ATOM 843 O O . SER A 1 111 ? -8.366 3.803 -3.761 1.00 93.12 111 SER A O 1
ATOM 845 N N . ILE A 1 112 ? -7.016 2.014 -3.721 1.00 95.75 112 ILE A N 1
ATOM 846 C CA . ILE A 1 112 ? -7.358 1.492 -5.039 1.00 95.75 112 ILE A CA 1
ATOM 847 C C . ILE A 1 112 ? -8.245 0.270 -4.817 1.00 95.75 112 ILE A C 1
ATOM 849 O O . ILE A 1 112 ? -7.775 -0.748 -4.314 1.00 95.75 112 ILE A O 1
ATOM 853 N N . ILE A 1 113 ? -9.521 0.351 -5.191 1.00 95.88 113 ILE A N 1
ATOM 854 C CA . ILE A 1 113 ? -10.439 -0.798 -5.185 1.00 95.88 113 ILE A CA 1
ATOM 855 C C . ILE A 1 113 ? -10.491 -1.433 -6.574 1.00 95.88 113 ILE A C 1
ATOM 857 O O . ILE A 1 113 ? -10.477 -0.736 -7.583 1.00 95.88 113 ILE A O 1
ATOM 861 N N . PHE A 1 114 ? -10.556 -2.759 -6.662 1.00 94.00 114 PHE A N 1
ATOM 862 C CA . PHE A 1 114 ? -10.456 -3.456 -7.952 1.00 94.00 114 PHE A CA 1
ATOM 863 C C . PHE A 1 114 ? -11.730 -3.372 -8.804 1.00 94.00 114 PHE A C 1
ATOM 865 O O . PHE A 1 114 ? -11.662 -3.539 -10.023 1.00 94.00 114 PHE A O 1
ATOM 872 N N . ILE A 1 115 ? -12.885 -3.116 -8.181 1.00 90.62 115 ILE A N 1
ATOM 873 C CA . ILE A 1 115 ? -14.174 -2.929 -8.855 1.00 90.62 115 ILE A CA 1
ATOM 874 C C . ILE A 1 115 ? -15.016 -1.873 -8.132 1.00 90.62 115 ILE A C 1
ATOM 876 O O . ILE A 1 115 ? -14.857 -1.658 -6.931 1.00 90.62 115 ILE A O 1
ATOM 880 N N . ALA A 1 116 ? -15.962 -1.257 -8.844 1.00 84.12 116 ALA A N 1
ATOM 881 C CA . ALA A 1 116 ? -16.971 -0.400 -8.230 1.00 84.12 116 ALA A CA 1
ATOM 882 C C . ALA A 1 116 ? -17.931 -1.228 -7.366 1.00 84.12 116 ALA A C 1
ATOM 884 O O . ALA A 1 116 ? -18.559 -2.167 -7.854 1.00 84.12 116 ALA A O 1
ATOM 885 N N . GLY A 1 117 ? -18.091 -0.832 -6.105 1.00 83.81 117 GLY A N 1
ATOM 886 C CA . GLY A 1 117 ? -19.030 -1.446 -5.167 1.00 83.81 117 GLY A CA 1
ATOM 887 C C . GLY A 1 117 ? -18.356 -1.937 -3.891 1.00 83.81 117 GLY A C 1
ATOM 888 O O . GLY A 1 117 ? -17.137 -1.907 -3.748 1.00 83.81 117 GLY A O 1
ATOM 889 N N . SER A 1 118 ? -19.167 -2.377 -2.931 1.00 83.94 118 SER A N 1
ATOM 890 C CA . SER A 1 118 ? -18.682 -2.873 -1.640 1.00 83.94 118 SER A CA 1
ATOM 891 C C . SER A 1 118 ? -18.468 -4.389 -1.658 1.00 83.94 118 SER A C 1
ATOM 893 O O . SER A 1 118 ? -19.038 -5.116 -0.849 1.00 83.94 118 SER A O 1
ATOM 895 N N . THR A 1 119 ? -17.687 -4.878 -2.623 1.00 91.69 119 THR A N 1
ATOM 896 C CA . THR A 1 119 ? -17.456 -6.315 -2.843 1.00 91.69 119 THR A CA 1
ATOM 897 C C . THR A 1 119 ? -15.971 -6.649 -2.865 1.00 91.69 119 THR A C 1
ATOM 899 O O . THR A 1 119 ? -15.171 -5.904 -3.427 1.00 91.69 119 THR A O 1
ATOM 902 N N . ASN A 1 120 ? -15.612 -7.803 -2.305 1.00 93.31 120 ASN A N 1
ATOM 903 C CA . ASN A 1 120 ? -14.275 -8.373 -2.454 1.00 93.31 120 ASN A CA 1
ATOM 904 C C . ASN A 1 120 ? -14.224 -9.147 -3.774 1.00 93.31 120 ASN A C 1
ATOM 906 O O . ASN A 1 120 ? -15.107 -9.962 -4.026 1.00 93.31 120 ASN A O 1
ATOM 910 N N . THR A 1 121 ? -13.245 -8.861 -4.628 1.00 93.50 121 THR A N 1
ATOM 911 C CA . THR A 1 121 ? -13.202 -9.393 -6.004 1.00 93.50 121 THR A CA 1
ATOM 912 C C . THR A 1 121 ? -11.900 -10.065 -6.393 1.00 93.50 121 THR A C 1
ATOM 914 O O . THR A 1 121 ? -11.885 -10.775 -7.390 1.00 93.50 121 THR A O 1
ATOM 917 N N . MET A 1 122 ? -10.826 -9.878 -5.630 1.00 95.94 122 MET A N 1
ATOM 918 C CA . MET A 1 122 ? -9.567 -10.578 -5.866 1.00 95.94 122 MET A CA 1
ATOM 919 C C . MET A 1 122 ? -9.529 -11.814 -4.969 1.00 95.94 122 MET A C 1
ATOM 921 O O . MET A 1 122 ? -9.185 -11.704 -3.789 1.00 95.94 122 MET A O 1
ATOM 925 N N . ALA A 1 123 ? -9.931 -12.967 -5.501 1.00 97.00 123 ALA A N 1
ATOM 926 C CA . ALA A 1 123 ? -9.990 -14.221 -4.757 1.00 97.00 123 ALA A CA 1
ATOM 927 C C . ALA A 1 123 ? -8.581 -14.792 -4.490 1.00 97.00 123 ALA A C 1
ATOM 929 O O . ALA A 1 123 ? -7.609 -14.383 -5.133 1.00 97.00 123 ALA A O 1
ATOM 930 N N . PRO A 1 124 ? -8.422 -15.733 -3.542 1.00 97.19 124 PRO A N 1
ATOM 931 C CA . PRO A 1 124 ? -7.175 -16.464 -3.343 1.00 97.19 124 PRO A CA 1
ATOM 932 C C . PRO A 1 124 ? -6.629 -17.070 -4.639 1.00 97.19 124 PRO A C 1
ATOM 934 O O . PRO A 1 124 ? -7.290 -17.870 -5.296 1.00 97.19 124 PRO A O 1
ATOM 937 N N . GLY A 1 125 ? -5.391 -16.723 -4.978 1.00 96.00 125 GLY A N 1
ATOM 938 C CA . GLY A 1 125 ? -4.708 -17.157 -6.193 1.00 96.00 125 GLY A CA 1
ATOM 939 C C . GLY A 1 125 ? -4.857 -16.210 -7.383 1.00 96.00 125 GLY A C 1
ATOM 940 O O . GLY A 1 125 ? -4.044 -16.320 -8.305 1.00 96.00 125 GLY A O 1
ATOM 941 N N . ASP A 1 126 ? -5.810 -15.273 -7.347 1.00 97.25 126 ASP A N 1
ATOM 942 C CA . ASP A 1 126 ? -6.017 -14.302 -8.420 1.00 97.25 126 ASP A CA 1
ATOM 943 C C . ASP A 1 126 ? -4.863 -13.307 -8.512 1.00 97.25 126 ASP A C 1
ATOM 945 O O . ASP A 1 126 ? -4.197 -12.972 -7.525 1.00 97.25 126 ASP A O 1
ATOM 949 N N . GLU A 1 127 ? -4.668 -12.802 -9.727 1.00 96.88 127 GLU A N 1
ATOM 950 C CA . GLU A 1 127 ? -3.654 -11.814 -10.057 1.00 96.88 127 GLU A CA 1
ATOM 951 C C . GLU A 1 127 ? -4.304 -10.561 -10.645 1.00 96.88 127 GLU A C 1
ATOM 953 O O . GLU A 1 127 ? -5.273 -10.639 -11.405 1.00 96.88 127 GLU A O 1
ATOM 958 N N . LYS A 1 128 ? -3.767 -9.391 -10.296 1.00 95.94 128 LYS A N 1
ATOM 959 C CA . LYS A 1 128 ? -4.260 -8.104 -10.781 1.00 95.94 128 LYS A CA 1
ATOM 960 C C . LYS A 1 128 ? -3.097 -7.188 -11.140 1.00 95.94 128 LYS A C 1
ATOM 962 O O . LYS A 1 128 ? -2.266 -6.882 -10.290 1.00 95.94 128 LYS A O 1
ATOM 967 N N . GLY A 1 129 ? -3.060 -6.768 -12.402 1.00 95.88 129 GLY A N 1
ATOM 968 C CA . GLY A 1 129 ? -2.177 -5.709 -12.880 1.00 95.88 129 GLY A CA 1
ATOM 969 C C . GLY A 1 129 ? -2.786 -4.338 -12.601 1.00 95.88 129 GLY A C 1
ATOM 970 O O . GLY A 1 129 ? -3.990 -4.148 -12.789 1.00 95.88 129 GLY A O 1
ATOM 971 N N . ILE A 1 130 ? -1.958 -3.409 -12.140 1.00 96.31 130 ILE A N 1
ATOM 972 C CA . ILE A 1 130 ? -2.325 -2.028 -11.833 1.00 96.31 130 ILE A CA 1
ATOM 973 C C . ILE A 1 130 ? -1.271 -1.127 -12.455 1.00 96.31 130 ILE A C 1
ATOM 975 O O . ILE A 1 130 ? -0.077 -1.392 -12.308 1.00 96.31 130 ILE A O 1
ATOM 979 N N . ILE A 1 131 ? -1.716 -0.074 -13.131 1.00 95.88 131 ILE A N 1
ATOM 980 C CA . ILE A 1 131 ? -0.842 0.949 -13.703 1.00 95.88 131 ILE A CA 1
ATOM 981 C C . ILE A 1 131 ? -1.082 2.237 -12.936 1.00 95.88 131 ILE A C 1
ATOM 983 O O . ILE A 1 131 ? -2.224 2.682 -12.791 1.00 95.88 131 ILE A O 1
ATOM 987 N N . ILE A 1 132 ? -0.000 2.813 -12.430 1.00 95.06 132 ILE A N 1
ATOM 988 C CA . ILE A 1 132 ? -0.014 4.016 -11.614 1.00 95.06 132 ILE A CA 1
ATOM 989 C C . ILE A 1 132 ? 0.955 5.020 -12.220 1.00 95.06 132 ILE A C 1
ATOM 991 O O . ILE A 1 132 ? 2.153 4.763 -12.290 1.00 95.06 132 ILE A O 1
ATOM 995 N N . ASP A 1 133 ? 0.443 6.171 -12.619 1.00 92.56 133 ASP A N 1
ATOM 996 C CA . ASP A 1 133 ? 1.235 7.314 -13.038 1.00 92.56 133 ASP A CA 1
ATOM 997 C C . ASP A 1 133 ? 1.820 7.998 -11.794 1.00 92.56 133 ASP A C 1
ATOM 999 O O . ASP A 1 133 ? 1.118 8.311 -10.831 1.00 92.56 133 ASP A O 1
ATOM 1003 N N . LEU A 1 134 ? 3.134 8.200 -11.776 1.00 88.31 134 LEU A N 1
ATOM 1004 C CA . LEU A 1 134 ? 3.823 8.816 -10.652 1.00 88.31 134 LEU A CA 1
ATOM 1005 C C . LEU A 1 134 ? 3.442 10.305 -10.592 1.00 88.31 134 LEU A C 1
ATOM 1007 O O . LEU A 1 134 ? 3.610 11.028 -11.579 1.00 88.31 134 LEU A O 1
ATOM 1011 N N . PRO A 1 135 ? 2.917 10.801 -9.455 1.00 80.94 135 PRO A N 1
ATOM 1012 C CA . PRO A 1 135 ? 2.529 12.199 -9.348 1.00 80.94 135 PRO A CA 1
ATOM 1013 C C . PRO A 1 135 ? 3.767 13.087 -9.483 1.00 80.94 135 PRO A C 1
ATOM 1015 O O . PRO A 1 135 ? 4.831 12.748 -8.984 1.00 80.94 135 PRO A O 1
ATOM 1018 N N . SER A 1 136 ? 3.631 14.278 -10.069 1.00 73.94 136 SER A N 1
ATOM 1019 C CA . SER A 1 136 ? 4.756 15.213 -10.269 1.00 73.94 136 SER A CA 1
ATOM 1020 C C . SER A 1 136 ? 5.441 15.681 -8.975 1.00 73.94 136 SER A C 1
ATOM 1022 O O . SER A 1 136 ? 6.539 16.232 -9.014 1.00 73.94 136 SER A O 1
ATOM 1024 N N . VAL A 1 137 ? 4.795 15.469 -7.825 1.00 71.88 137 VAL A N 1
ATOM 1025 C CA . VAL A 1 137 ? 5.355 15.695 -6.482 1.00 71.88 137 VAL A CA 1
ATOM 1026 C C . VAL A 1 137 ? 6.388 14.620 -6.108 1.00 71.88 137 VAL A C 1
ATOM 1028 O O . VAL A 1 137 ? 7.252 14.857 -5.265 1.00 71.88 137 VAL A O 1
ATOM 1031 N N . PHE A 1 138 ? 6.315 13.447 -6.732 1.00 74.00 138 PHE A N 1
ATOM 1032 C CA . PHE A 1 138 ? 7.268 12.360 -6.583 1.00 74.00 138 PHE A CA 1
ATOM 1033 C C . PHE A 1 138 ? 8.498 12.640 -7.461 1.00 74.00 138 PHE A C 1
ATOM 1035 O O . PHE A 1 138 ? 8.499 12.375 -8.659 1.00 74.00 138 PHE A O 1
ATOM 1042 N N . SER A 1 139 ? 9.544 13.234 -6.881 1.00 66.25 139 SER A N 1
ATOM 1043 C CA . SER A 1 139 ? 10.803 13.494 -7.591 1.00 66.25 139 SER A CA 1
ATOM 1044 C C . SER A 1 139 ? 11.710 12.261 -7.555 1.00 66.25 139 SER A C 1
ATOM 1046 O O . SER A 1 139 ? 12.143 11.863 -6.470 1.00 66.25 139 SER A O 1
ATOM 1048 N N . GLY A 1 140 ? 12.030 11.690 -8.715 1.00 68.62 140 GLY A N 1
ATOM 1049 C CA . GLY A 1 140 ? 12.958 10.562 -8.852 1.00 68.62 140 GLY A CA 1
ATOM 1050 C C . GLY A 1 140 ? 12.282 9.202 -9.044 1.00 68.62 140 GLY A C 1
ATOM 1051 O O . GLY A 1 140 ? 11.073 9.101 -9.242 1.00 68.62 140 GLY A O 1
ATOM 1052 N N . THR A 1 141 ? 13.088 8.138 -9.014 1.00 75.75 141 THR A N 1
ATOM 1053 C CA . THR A 1 141 ? 12.591 6.763 -9.158 1.00 75.75 141 THR A CA 1
ATOM 1054 C C . THR A 1 141 ? 12.171 6.178 -7.810 1.00 75.75 141 THR A C 1
ATOM 1056 O O . THR A 1 141 ? 12.805 6.443 -6.785 1.00 75.75 141 THR A O 1
ATOM 1059 N N . PRO A 1 142 ? 11.092 5.384 -7.779 1.00 85.81 142 PRO A N 1
ATOM 1060 C CA . PRO A 1 142 ? 10.643 4.746 -6.554 1.00 85.81 142 PRO A CA 1
ATOM 1061 C C . PRO A 1 142 ? 11.622 3.650 -6.136 1.00 85.81 142 PRO A C 1
ATOM 1063 O O . PRO A 1 142 ? 11.995 2.795 -6.934 1.00 85.81 142 PRO A O 1
ATOM 1066 N N . TYR A 1 143 ? 12.042 3.707 -4.876 1.00 86.88 143 TYR A N 1
ATOM 1067 C CA . TYR A 1 143 ? 13.002 2.793 -4.264 1.00 86.88 143 TYR A CA 1
ATOM 1068 C C . TYR A 1 143 ? 12.321 1.755 -3.374 1.00 86.88 143 TYR A C 1
ATOM 1070 O O . TYR A 1 143 ? 12.703 0.595 -3.388 1.00 86.88 143 TYR A O 1
ATOM 1078 N N . LEU A 1 144 ? 11.306 2.156 -2.611 1.00 91.62 144 LEU A N 1
ATOM 1079 C CA . LEU A 1 144 ? 10.538 1.264 -1.744 1.00 91.62 144 LEU A CA 1
ATOM 1080 C C . LEU A 1 144 ? 9.071 1.336 -2.144 1.00 91.62 144 LEU A C 1
ATOM 1082 O O . LEU A 1 144 ? 8.547 2.435 -2.330 1.00 91.62 144 LEU A O 1
ATOM 1086 N N . LEU A 1 145 ? 8.418 0.182 -2.228 1.00 93.94 145 LEU A N 1
ATOM 1087 C CA . LEU A 1 145 ? 6.982 0.057 -2.444 1.00 93.94 145 LEU A CA 1
ATOM 1088 C C . LEU A 1 145 ? 6.350 -0.677 -1.269 1.00 93.94 145 LEU A C 1
ATOM 1090 O O . LEU A 1 145 ? 6.795 -1.762 -0.904 1.00 93.94 145 LEU A O 1
ATOM 1094 N N . GLU A 1 146 ? 5.293 -0.103 -0.711 1.00 95.56 146 GLU A N 1
ATOM 1095 C CA . GLU A 1 146 ? 4.531 -0.670 0.394 1.00 95.56 146 GLU A CA 1
ATOM 1096 C C . GLU A 1 146 ? 3.062 -0.794 -0.001 1.00 95.56 146 GLU A C 1
ATOM 1098 O O . GLU A 1 146 ? 2.437 0.158 -0.475 1.00 95.56 146 GLU A O 1
ATOM 1103 N N . ILE A 1 147 ? 2.505 -1.986 0.194 1.00 95.81 147 ILE A N 1
ATOM 1104 C CA . ILE A 1 147 ? 1.131 -2.306 -0.178 1.00 95.81 147 ILE A CA 1
ATOM 1105 C C . ILE A 1 147 ? 0.408 -2.890 1.021 1.00 95.81 147 ILE A C 1
ATOM 1107 O O . ILE A 1 147 ? 0.842 -3.882 1.606 1.00 95.81 147 ILE A O 1
ATOM 1111 N N . ILE A 1 148 ? -0.737 -2.296 1.346 1.00 95.69 148 ILE A N 1
ATOM 1112 C CA . ILE A 1 148 ? -1.588 -2.727 2.454 1.00 95.69 148 ILE A CA 1
ATOM 1113 C C . ILE A 1 148 ? -2.919 -3.195 1.862 1.00 95.69 148 ILE A C 1
ATOM 1115 O O . ILE A 1 148 ? -3.628 -2.383 1.263 1.00 95.69 148 ILE A O 1
ATOM 1119 N N . PRO A 1 149 ? -3.288 -4.482 1.981 1.00 95.81 149 PRO A N 1
ATOM 1120 C CA . PRO A 1 149 ? -4.536 -4.961 1.410 1.00 95.81 149 PRO A CA 1
ATOM 1121 C C . PRO A 1 149 ? -5.748 -4.380 2.145 1.00 95.81 149 PRO A C 1
ATOM 1123 O O . PRO A 1 149 ? -5.701 -4.108 3.345 1.00 95.81 149 PRO A O 1
ATOM 1126 N N . VAL A 1 150 ? -6.858 -4.221 1.425 1.00 94.75 150 VAL A N 1
ATOM 1127 C CA . VAL A 1 150 ? -8.148 -3.827 2.006 1.00 94.75 150 VAL A CA 1
ATOM 1128 C C . VAL A 1 150 ? -9.248 -4.789 1.606 1.00 94.75 150 VAL A C 1
ATOM 1130 O O . VAL A 1 150 ? -9.229 -5.394 0.528 1.00 94.75 150 VAL A O 1
ATOM 1133 N N . ARG A 1 151 ? -10.256 -4.903 2.466 1.00 94.31 151 ARG A N 1
ATOM 1134 C CA . ARG A 1 151 ? -11.440 -5.719 2.203 1.00 94.31 151 ARG A CA 1
ATOM 1135 C C . ARG A 1 151 ? -12.693 -5.121 2.817 1.00 94.31 151 ARG A C 1
ATOM 1137 O O . ARG A 1 151 ? -12.643 -4.385 3.800 1.00 94.31 151 ARG A O 1
ATOM 1144 N N . PHE A 1 152 ? -13.834 -5.508 2.269 1.00 93.31 152 PHE A N 1
ATOM 1145 C CA . PHE A 1 152 ? -15.117 -5.345 2.926 1.00 93.31 152 PHE A CA 1
ATOM 1146 C C . PHE A 1 152 ? -15.383 -6.549 3.832 1.00 93.31 152 PHE A C 1
ATOM 1148 O O . PHE A 1 152 ? -15.279 -7.705 3.406 1.00 93.31 152 PHE A O 1
ATOM 1155 N N . GLN A 1 153 ? -15.714 -6.282 5.089 1.00 91.38 153 GLN A N 1
ATOM 1156 C CA . GLN A 1 153 ? -16.022 -7.294 6.092 1.00 91.38 153 GLN A CA 1
ATOM 1157 C C . GLN A 1 153 ? -17.325 -6.936 6.794 1.00 91.38 153 GLN A C 1
ATOM 1159 O O . GLN A 1 153 ? -17.564 -5.780 7.142 1.00 91.38 153 GLN A O 1
ATOM 1164 N N . GLU A 1 154 ? -18.192 -7.925 6.972 1.00 89.94 154 GLU A N 1
ATOM 1165 C CA . GLU A 1 154 ? -19.422 -7.741 7.725 1.00 89.94 154 GLU A CA 1
ATOM 1166 C C . GLU A 1 154 ? -19.151 -7.939 9.214 1.00 89.94 154 GLU A C 1
ATOM 1168 O O . GLU A 1 154 ? -18.721 -9.005 9.649 1.00 89.94 154 GLU A O 1
ATOM 1173 N N . GLU A 1 155 ? -19.436 -6.910 10.005 1.00 86.38 155 GLU A N 1
ATOM 1174 C CA . GLU A 1 155 ? -19.355 -6.969 11.455 1.00 86.38 155 GLU A CA 1
ATOM 1175 C C . GLU A 1 155 ? -20.639 -6.452 12.092 1.00 86.38 155 GLU A C 1
ATOM 1177 O O . GLU A 1 155 ? -21.080 -5.328 11.837 1.00 86.38 155 GLU A O 1
ATOM 1182 N N . LYS A 1 156 ? -21.245 -7.277 12.957 1.00 86.75 156 LYS A N 1
ATOM 1183 C CA . LYS A 1 156 ? -22.506 -6.962 13.655 1.00 86.75 156 LYS A CA 1
ATOM 1184 C C . LYS A 1 156 ? -23.619 -6.512 12.684 1.00 86.75 156 LYS A C 1
ATOM 1186 O O . LYS A 1 156 ? -24.349 -5.565 12.977 1.00 86.75 156 LYS A O 1
ATOM 1191 N N . GLY A 1 157 ? -23.722 -7.164 11.521 1.00 86.69 157 GLY A N 1
ATOM 1192 C CA . GLY A 1 157 ? -24.724 -6.861 10.490 1.00 86.69 157 GLY A CA 1
ATOM 1193 C C . GLY A 1 157 ? -24.452 -5.588 9.681 1.00 86.69 157 GLY A 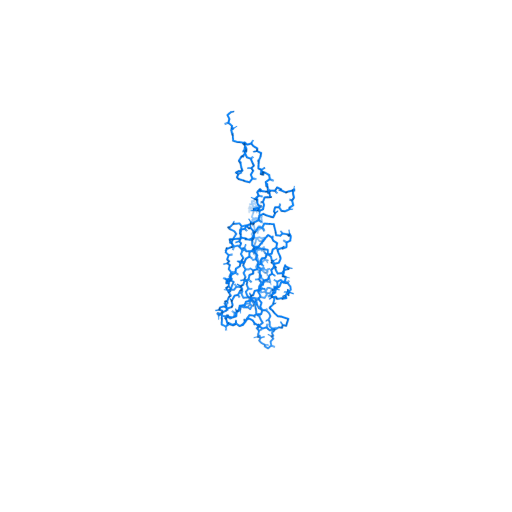C 1
ATOM 1194 O O . GLY A 1 157 ? -25.349 -5.084 9.007 1.00 86.69 157 GLY A O 1
ATOM 1195 N N . LYS A 1 158 ? -23.247 -5.009 9.785 1.00 88.56 158 LYS A N 1
ATOM 1196 C CA . LYS A 1 158 ? -22.833 -3.827 9.023 1.00 88.56 158 LYS A CA 1
ATOM 1197 C C . LYS A 1 158 ? -21.594 -4.146 8.207 1.00 88.56 158 LYS A C 1
ATOM 1199 O O . LYS A 1 158 ? -20.590 -4.593 8.752 1.00 88.56 158 LYS A O 1
ATOM 1204 N N . LEU A 1 159 ? -21.648 -3.843 6.916 1.00 89.12 159 LEU A N 1
ATOM 1205 C CA . LEU A 1 159 ? -20.485 -3.930 6.048 1.00 89.12 159 LEU A CA 1
ATOM 1206 C C . LEU A 1 159 ? -19.518 -2.783 6.364 1.00 89.12 159 LEU A C 1
ATOM 1208 O O . LEU A 1 159 ? -19.910 -1.613 6.404 1.00 89.12 159 LEU A O 1
ATOM 1212 N N . ARG A 1 160 ? -18.259 -3.121 6.620 1.00 89.62 160 ARG A N 1
ATOM 1213 C CA . ARG A 1 160 ? -17.179 -2.191 6.951 1.00 89.62 160 ARG A CA 1
ATOM 1214 C C . ARG A 1 160 ? -16.055 -2.333 5.943 1.00 89.62 160 ARG A C 1
ATOM 1216 O O . ARG A 1 160 ? -15.769 -3.435 5.490 1.00 89.62 160 ARG A O 1
ATOM 1223 N N . PHE A 1 161 ? -15.425 -1.214 5.614 1.00 90.31 161 PHE A N 1
ATOM 1224 C CA . PHE A 1 161 ? -14.174 -1.186 4.870 1.00 90.31 161 PHE A CA 1
ATOM 1225 C C . PHE A 1 161 ? -13.022 -1.290 5.869 1.00 90.31 161 PHE A C 1
ATOM 1227 O O . PHE A 1 161 ? -12.939 -0.474 6.788 1.00 90.31 161 PHE A O 1
ATOM 1234 N N . VAL A 1 162 ? -12.198 -2.322 5.726 1.00 91.69 162 VAL A N 1
ATOM 1235 C CA . VAL A 1 162 ? -11.169 -2.706 6.694 1.00 91.69 162 VAL A CA 1
ATOM 1236 C C . VAL A 1 162 ? -9.800 -2.685 6.020 1.00 91.69 162 VAL A C 1
ATOM 1238 O O . VAL A 1 162 ? -9.647 -3.213 4.916 1.00 91.69 162 VAL A O 1
ATOM 1241 N N . SER A 1 163 ? -8.822 -2.072 6.693 1.00 92.69 163 SER A N 1
ATOM 1242 C CA . SER A 1 163 ? -7.419 -2.033 6.273 1.00 92.69 163 SER A CA 1
ATOM 1243 C C . SER A 1 163 ? -6.622 -3.121 6.981 1.00 92.69 163 SER A C 1
ATOM 1245 O O . SER A 1 163 ? -6.644 -3.210 8.207 1.00 92.69 163 SER A O 1
ATOM 1247 N N . CYS A 1 164 ? -5.914 -3.943 6.215 1.00 91.88 164 CYS A N 1
ATOM 1248 C CA . CYS A 1 164 ? -5.184 -5.099 6.716 1.00 91.88 164 CYS A CA 1
ATOM 1249 C C . CYS A 1 164 ? -3.716 -4.752 7.005 1.00 91.88 164 CYS A C 1
ATOM 1251 O O . CYS A 1 164 ? -2.819 -5.320 6.381 1.00 91.88 164 CYS A O 1
ATOM 1253 N N . GLY A 1 165 ? -3.469 -3.818 7.930 1.00 88.94 165 GLY A N 1
ATOM 1254 C CA . GLY A 1 165 ? -2.112 -3.352 8.268 1.00 88.94 165 GLY A CA 1
ATOM 1255 C C . GLY A 1 165 ? -1.150 -4.486 8.642 1.00 88.94 165 GLY A C 1
ATOM 1256 O O . GLY A 1 165 ? -0.021 -4.523 8.170 1.00 88.94 165 GLY A O 1
ATOM 1257 N N . ASP A 1 166 ? -1.632 -5.492 9.375 1.00 88.56 166 ASP A N 1
ATOM 1258 C CA . ASP A 1 166 ? -0.827 -6.653 9.788 1.00 88.56 166 ASP A CA 1
ATOM 1259 C C . ASP A 1 166 ? -0.396 -7.556 8.611 1.00 88.56 166 ASP A C 1
ATOM 1261 O O . ASP A 1 166 ? 0.456 -8.428 8.761 1.00 88.56 166 ASP A O 1
ATOM 1265 N N . SER A 1 167 ? -0.994 -7.375 7.428 1.00 90.56 167 SER A N 1
ATOM 1266 C CA . SER A 1 167 ? -0.728 -8.146 6.204 1.00 90.56 167 SER A CA 1
ATOM 1267 C C . SER A 1 167 ? -0.029 -7.320 5.121 1.00 90.56 167 SER A C 1
ATOM 1269 O O . SER A 1 167 ? -0.100 -7.674 3.940 1.00 90.56 167 SER A O 1
ATOM 1271 N N . GLN A 1 168 ? 0.596 -6.205 5.501 1.00 92.75 168 GLN A N 1
ATOM 1272 C CA . GLN A 1 168 ? 1.320 -5.346 4.573 1.00 92.75 168 GLN A CA 1
ATOM 1273 C C . GLN A 1 168 ? 2.539 -6.046 3.962 1.00 92.75 168 GLN A C 1
ATOM 1275 O O . GLN A 1 168 ? 3.210 -6.853 4.608 1.00 92.75 168 GLN A O 1
ATOM 1280 N N . VAL A 1 169 ? 2.839 -5.707 2.711 1.00 94.19 169 VAL A N 1
ATOM 1281 C CA . VAL A 1 169 ? 4.042 -6.153 2.006 1.00 94.19 169 VAL A CA 1
ATOM 1282 C C . VAL A 1 169 ? 4.866 -4.938 1.604 1.00 94.19 169 VAL A C 1
ATOM 1284 O O . VAL A 1 169 ? 4.341 -4.002 1.006 1.00 94.19 169 VAL A O 1
ATOM 1287 N N . ALA A 1 170 ? 6.153 -4.967 1.938 1.00 93.81 170 ALA A N 1
ATOM 1288 C CA . ALA A 1 170 ? 7.129 -3.969 1.528 1.00 93.81 170 ALA A CA 1
ATOM 1289 C C . ALA A 1 170 ? 8.180 -4.632 0.633 1.00 93.81 170 ALA A C 1
ATOM 1291 O O . ALA A 1 170 ? 8.634 -5.742 0.925 1.00 93.81 170 ALA A O 1
ATOM 1292 N N . GLN A 1 171 ? 8.544 -3.972 -0.463 1.00 92.38 171 GLN A N 1
ATOM 1293 C CA . GLN A 1 171 ? 9.539 -4.468 -1.404 1.00 92.38 171 GLN A CA 1
ATOM 1294 C C . GLN A 1 171 ? 10.456 -3.345 -1.879 1.00 92.38 171 GLN A C 1
ATOM 1296 O O . GLN A 1 171 ? 9.988 -2.310 -2.357 1.00 92.38 171 GLN A O 1
ATOM 1301 N N . ASP A 1 172 ? 11.761 -3.604 -1.805 1.00 90.81 172 ASP A N 1
ATOM 1302 C CA . ASP A 1 172 ? 12.772 -2.776 -2.451 1.00 90.81 172 ASP A CA 1
ATOM 1303 C C . ASP A 1 172 ? 12.668 -2.947 -3.969 1.00 90.81 172 ASP A C 1
ATOM 1305 O O . ASP A 1 172 ? 12.750 -4.055 -4.519 1.00 90.81 172 ASP A O 1
ATOM 1309 N N . LEU A 1 173 ? 12.476 -1.830 -4.651 1.00 88.56 173 LEU A N 1
ATOM 1310 C CA . LEU A 1 173 ? 12.401 -1.745 -6.091 1.00 88.56 173 LEU A CA 1
ATOM 1311 C C . LEU A 1 173 ? 13.777 -1.424 -6.665 1.00 88.56 173 LEU A C 1
ATOM 1313 O O . LEU A 1 173 ? 14.451 -0.481 -6.255 1.00 88.56 173 LEU A O 1
ATOM 1317 N N . ASN A 1 174 ? 14.170 -2.180 -7.685 1.00 82.12 174 ASN A N 1
ATOM 1318 C CA . ASN A 1 174 ? 15.336 -1.873 -8.501 1.00 82.12 174 ASN A CA 1
ATOM 1319 C C . ASN A 1 174 ? 14.887 -1.218 -9.812 1.00 82.12 174 ASN A C 1
ATOM 1321 O O . ASN A 1 174 ? 15.062 -1.772 -10.900 1.00 82.12 174 ASN A O 1
ATOM 1325 N N . CYS A 1 175 ? 14.236 -0.060 -9.704 1.00 74.75 175 CYS A N 1
ATOM 1326 C CA . CYS A 1 175 ? 13.820 0.703 -10.872 1.00 74.75 175 CYS A CA 1
ATOM 1327 C C . CYS A 1 175 ? 15.065 1.321 -11.535 1.00 74.75 175 CYS A C 1
ATOM 1329 O O . CYS A 1 175 ? 15.678 2.246 -11.003 1.00 74.75 175 CYS A O 1
ATOM 1331 N N . VAL A 1 176 ? 15.454 0.810 -12.705 1.00 60.06 176 VAL A N 1
ATOM 1332 C CA . VAL A 1 176 ? 16.541 1.402 -13.494 1.00 60.06 176 VAL A CA 1
ATOM 1333 C C . VAL A 1 176 ? 16.005 2.662 -14.165 1.00 60.06 176 VAL A C 1
ATOM 1335 O O . VAL A 1 176 ? 15.184 2.576 -15.076 1.00 60.06 176 VAL A O 1
ATOM 1338 N N . CYS A 1 177 ? 16.466 3.836 -13.731 1.00 53.00 177 CYS A N 1
ATOM 1339 C CA . CYS A 1 177 ? 16.153 5.073 -14.439 1.00 53.00 177 CYS A CA 1
ATOM 1340 C C . CYS A 1 177 ? 16.801 5.047 -15.832 1.00 53.00 177 CYS A C 1
ATOM 1342 O O . CYS A 1 177 ? 18.028 5.030 -15.951 1.00 53.00 177 CYS A O 1
ATOM 1344 N N . VAL A 1 178 ? 15.986 5.053 -16.890 1.00 50.81 178 VAL A N 1
ATOM 1345 C CA . VAL A 1 178 ? 16.458 5.262 -18.265 1.00 50.81 178 VAL A CA 1
ATOM 1346 C C . VAL A 1 178 ? 16.221 6.736 -18.613 1.00 50.81 178 VAL A C 1
ATOM 1348 O O . VAL A 1 178 ? 15.068 7.176 -18.608 1.00 50.81 178 VAL A O 1
ATOM 1351 N N . PRO A 1 179 ? 17.268 7.535 -18.882 1.00 47.97 179 PRO A N 1
ATOM 1352 C CA . PRO A 1 179 ? 17.097 8.933 -19.261 1.00 47.97 179 PRO A CA 1
ATOM 1353 C C . PRO A 1 179 ? 16.399 9.033 -20.627 1.00 47.97 179 PRO A C 1
ATOM 1355 O O . PRO A 1 179 ? 16.801 8.375 -21.586 1.00 47.97 179 PRO A O 1
ATOM 1358 N N . ASN A 1 180 ? 15.357 9.865 -20.726 1.00 46.62 180 ASN A N 1
ATOM 1359 C CA . ASN A 1 180 ? 14.730 10.192 -22.007 1.00 46.62 180 ASN A CA 1
ATOM 1360 C C . ASN A 1 180 ? 15.545 11.298 -22.701 1.00 46.62 180 ASN A C 1
ATOM 1362 O O . ASN A 1 180 ? 15.489 12.463 -22.307 1.00 46.62 180 ASN A O 1
ATOM 1366 N N . CYS A 1 181 ? 16.323 10.913 -23.713 1.00 49.38 181 CYS A N 1
ATOM 1367 C CA . CYS A 1 181 ? 17.268 11.787 -24.411 1.00 49.38 181 CYS A CA 1
ATOM 1368 C C . CYS A 1 181 ? 16.682 12.507 -25.642 1.00 49.38 181 CYS A C 1
ATOM 1370 O O . CYS A 1 181 ? 17.433 13.161 -26.362 1.00 49.38 181 CYS A O 1
ATOM 1372 N N . GLU A 1 182 ? 15.378 12.397 -25.922 1.00 49.97 182 GLU A N 1
ATOM 1373 C CA . GLU A 1 182 ? 14.780 12.923 -27.165 1.00 49.97 182 GLU A CA 1
ATOM 1374 C C . GLU A 1 182 ? 14.482 14.435 -27.145 1.00 49.97 182 GLU A C 1
ATOM 1376 O O . GLU A 1 182 ? 14.066 14.999 -28.155 1.00 49.97 182 GLU A O 1
ATOM 1381 N N . SER A 1 183 ? 14.738 15.132 -26.031 1.00 49.03 183 SER A N 1
ATOM 1382 C CA . SER A 1 183 ? 14.646 16.597 -25.965 1.00 49.03 183 SER A CA 1
ATOM 1383 C C . SER A 1 183 ? 16.022 17.215 -25.705 1.00 49.03 183 SER A C 1
ATOM 1385 O O . SER A 1 183 ? 16.582 17.054 -24.622 1.00 49.03 183 SER A O 1
ATOM 1387 N N . GLU A 1 184 ? 16.550 17.940 -26.691 1.00 44.69 184 GLU A N 1
ATOM 1388 C CA . GLU A 1 184 ? 17.933 18.437 -26.826 1.00 44.69 184 GLU A CA 1
ATOM 1389 C C . GLU A 1 184 ? 18.417 19.462 -25.765 1.00 44.69 184 GLU A C 1
ATOM 1391 O O . GLU A 1 184 ? 19.278 20.293 -26.053 1.00 44.69 184 GLU A O 1
ATOM 1396 N N . SER A 1 185 ? 17.887 19.501 -24.535 1.00 50.09 185 SER A N 1
ATOM 1397 C CA . SER A 1 185 ? 18.246 20.565 -23.572 1.00 50.09 185 SER A CA 1
ATOM 1398 C C . SER A 1 185 ? 18.051 20.235 -22.082 1.00 50.09 185 SER A C 1
ATOM 1400 O O . SER A 1 185 ? 17.456 21.053 -21.377 1.00 50.09 185 SER A O 1
ATOM 1402 N N . ARG A 1 186 ? 18.522 19.093 -21.541 1.00 48.81 186 ARG A N 1
ATOM 1403 C CA . ARG A 1 186 ? 18.451 18.853 -20.074 1.00 48.81 186 ARG A CA 1
ATOM 1404 C C . ARG A 1 186 ? 19.684 18.186 -19.448 1.00 48.81 186 ARG A C 1
ATOM 1406 O O . ARG A 1 186 ? 20.302 17.301 -20.028 1.00 48.81 186 ARG A O 1
ATOM 1413 N N . VAL A 1 187 ? 20.001 18.654 -18.235 1.00 46.91 187 VAL A N 1
ATOM 1414 C CA . VAL A 1 187 ? 21.081 18.220 -17.329 1.00 46.91 187 VAL A CA 1
ATOM 1415 C C . VAL A 1 187 ? 20.485 17.363 -16.208 1.00 46.91 187 VAL A C 1
ATOM 1417 O O . VAL A 1 18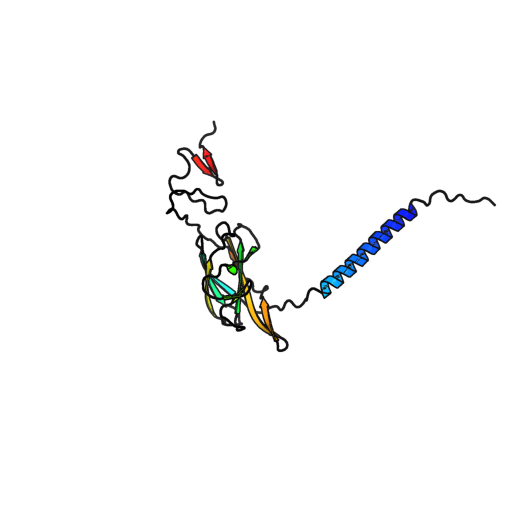7 ? 19.374 17.626 -15.752 1.00 46.91 187 VAL A O 1
ATOM 1420 N N . CYS A 1 188 ? 21.251 16.369 -15.758 1.00 44.81 188 CYS A N 1
ATOM 1421 C CA . CYS A 1 188 ? 21.001 15.519 -14.595 1.00 44.81 188 CYS A CA 1
ATOM 1422 C C . CYS A 1 188 ? 20.610 16.315 -13.333 1.00 44.81 188 CYS A C 1
ATOM 1424 O O . CYS A 1 188 ? 21.383 17.161 -12.882 1.00 44.81 188 CYS A O 1
ATOM 1426 N N . GLY A 1 189 ? 19.445 16.023 -12.748 1.00 45.72 189 GLY A N 1
ATOM 1427 C CA . GLY A 1 189 ? 18.983 16.600 -11.480 1.00 45.72 189 GLY A CA 1
ATOM 1428 C C . GLY A 1 189 ? 19.469 15.838 -10.239 1.00 45.72 189 GLY A C 1
ATOM 1429 O O . GLY A 1 189 ? 20.017 14.740 -10.332 1.00 45.72 189 GLY A O 1
ATOM 1430 N N . SER A 1 190 ? 19.258 16.423 -9.057 1.00 43.12 190 SER A N 1
ATOM 1431 C CA . SER A 1 190 ? 19.639 15.871 -7.743 1.00 43.12 190 SER A CA 1
ATOM 1432 C C . SER A 1 190 ? 18.732 14.735 -7.228 1.00 43.12 190 SER A C 1
ATOM 1434 O O . SER A 1 190 ? 18.847 14.340 -6.073 1.00 43.12 190 SER A O 1
ATOM 1436 N N . ASP A 1 191 ? 17.832 14.214 -8.060 1.00 42.84 191 ASP A N 1
ATOM 1437 C CA . ASP A 1 191 ? 16.813 13.197 -7.760 1.00 42.84 191 ASP A CA 1
ATOM 1438 C C . ASP A 1 191 ? 17.105 11.823 -8.403 1.00 42.84 191 ASP A C 1
ATOM 1440 O O . ASP A 1 191 ? 16.233 10.963 -8.498 1.00 42.84 191 ASP A O 1
ATOM 1444 N N . GLY A 1 192 ? 18.355 11.581 -8.818 1.00 47.31 192 GLY A N 1
ATOM 1445 C CA . GLY A 1 192 ? 18.848 10.232 -9.131 1.00 47.31 192 GLY A CA 1
ATOM 1446 C C . GLY A 1 192 ? 18.564 9.720 -10.546 1.00 47.31 192 GLY A C 1
ATOM 1447 O O . GLY A 1 192 ? 19.050 8.652 -10.902 1.00 47.31 192 GLY A O 1
ATOM 1448 N N . CYS A 1 193 ? 17.894 10.497 -11.399 1.00 49.62 193 CYS A N 1
ATOM 1449 C CA . CYS A 1 193 ? 17.821 10.242 -12.845 1.00 49.62 193 CYS A CA 1
ATOM 1450 C C . CYS A 1 193 ? 18.928 10.965 -13.629 1.00 49.62 193 CYS A C 1
ATOM 1452 O O . CYS A 1 193 ? 18.764 11.385 -14.775 1.00 49.62 193 CYS A O 1
ATOM 1454 N N . GLY A 1 194 ? 20.089 11.115 -12.990 1.00 45.84 194 GLY A N 1
ATOM 1455 C CA . GLY A 1 194 ? 21.272 11.704 -13.584 1.00 45.84 194 GLY A CA 1
ATOM 1456 C C . GLY A 1 194 ? 21.960 10.775 -14.581 1.00 45.84 194 GLY A C 1
ATOM 1457 O O . GLY A 1 194 ? 22.943 10.126 -14.244 1.00 45.84 194 GLY A O 1
ATOM 1458 N N . GLY A 1 195 ? 21.474 10.757 -15.820 1.00 42.09 195 GLY A N 1
ATOM 1459 C CA . GLY A 1 195 ? 22.206 10.263 -16.984 1.00 42.09 195 GLY A CA 1
ATOM 1460 C C . GLY A 1 195 ? 22.463 11.387 -17.988 1.00 42.09 195 GLY A C 1
ATOM 1461 O O . GLY A 1 195 ? 21.567 12.161 -18.315 1.00 42.09 195 GLY A O 1
ATOM 1462 N N . THR A 1 196 ? 23.700 11.489 -18.474 1.00 42.75 196 THR A N 1
ATOM 1463 C CA . THR A 1 196 ? 24.109 12.474 -19.481 1.00 42.75 196 THR A CA 1
ATOM 1464 C C . THR A 1 196 ? 23.425 12.197 -20.817 1.00 42.75 196 THR A C 1
ATOM 1466 O O . THR A 1 196 ? 23.756 11.215 -21.484 1.00 42.75 196 THR A O 1
ATOM 1469 N N . CYS A 1 197 ? 22.556 13.104 -21.263 1.00 43.56 197 CYS A N 1
ATOM 1470 C CA . CYS A 1 197 ? 22.399 13.316 -22.698 1.00 43.56 197 CYS A CA 1
ATOM 1471 C C . CYS A 1 197 ? 23.758 13.793 -23.229 1.00 43.56 197 CYS A C 1
ATOM 1473 O O . CYS A 1 197 ? 24.432 14.607 -22.585 1.00 43.56 197 CYS A O 1
ATOM 1475 N N . LEU A 1 198 ? 24.213 13.241 -24.352 1.00 47.62 198 LEU A N 1
ATOM 1476 C CA . LEU A 1 198 ? 25.485 13.659 -24.927 1.00 47.62 198 LEU A CA 1
ATOM 1477 C C . LEU A 1 198 ? 25.498 15.185 -25.164 1.00 47.62 198 LEU A C 1
ATOM 1479 O O . LEU A 1 198 ? 24.493 15.734 -25.614 1.00 47.62 198 LEU A O 1
ATOM 1483 N N . PRO A 1 199 ? 26.631 15.854 -24.874 1.00 48.06 199 PRO A N 1
ATOM 1484 C CA . PRO A 1 199 ? 27.935 15.247 -24.634 1.00 48.06 199 PRO A CA 1
ATOM 1485 C C . PRO A 1 199 ? 28.382 15.248 -23.158 1.00 48.06 199 PRO A C 1
ATOM 1487 O O . PRO A 1 199 ? 29.573 15.311 -22.919 1.00 48.06 199 PRO A O 1
ATOM 1490 N N . GLY A 1 200 ? 27.503 15.166 -22.152 1.00 61.16 200 GLY A N 1
ATOM 1491 C CA . GLY A 1 200 ? 27.958 15.051 -20.748 1.00 61.16 200 GLY A CA 1
ATOM 1492 C C . GLY A 1 200 ? 28.885 16.180 -20.232 1.00 61.16 200 GLY A C 1
ATOM 1493 O O . GLY A 1 200 ? 28.822 17.298 -20.739 1.00 61.16 200 GLY A O 1
ATOM 1494 N N . CYS A 1 201 ? 29.682 15.917 -19.174 1.00 52.62 201 CYS A N 1
ATOM 1495 C CA . CYS A 1 201 ? 30.639 16.887 -18.584 1.00 52.62 201 CYS A CA 1
ATOM 1496 C C . CYS A 1 201 ? 31.692 17.353 -19.618 1.00 52.62 201 CYS A C 1
ATOM 1498 O O . CYS A 1 201 ? 31.975 16.645 -20.586 1.00 52.62 201 CYS A O 1
ATOM 1500 N N . ALA A 1 202 ? 32.301 18.528 -19.412 1.00 55.16 202 ALA A N 1
ATOM 1501 C CA . ALA A 1 202 ? 33.254 19.102 -20.363 1.00 55.16 202 ALA A CA 1
ATOM 1502 C C . ALA A 1 202 ? 34.540 18.259 -20.511 1.00 55.16 202 ALA A C 1
ATOM 1504 O O . ALA A 1 202 ? 34.888 17.436 -19.662 1.00 55.16 202 ALA A O 1
ATOM 1505 N N . GLN A 1 203 ? 35.275 18.466 -21.609 1.00 55.69 203 GLN A N 1
ATOM 1506 C CA . GLN A 1 203 ? 36.519 17.747 -21.892 1.00 55.69 203 GLN A CA 1
ATOM 1507 C C . GLN A 1 203 ? 37.549 17.979 -20.769 1.00 55.69 203 GLN A C 1
ATOM 1509 O O . GLN A 1 203 ? 38.013 19.099 -20.573 1.00 55.69 203 GLN A O 1
ATOM 1514 N N . GLY A 1 204 ? 37.910 16.912 -20.046 1.00 59.44 204 GLY A N 1
ATOM 1515 C CA . GLY A 1 204 ? 38.823 16.967 -18.894 1.00 59.44 204 GLY A CA 1
ATOM 1516 C C . GLY A 1 204 ? 38.137 16.892 -17.524 1.00 59.44 204 GLY A C 1
ATOM 1517 O O . GLY A 1 204 ? 38.822 16.894 -16.500 1.00 59.44 204 GLY A O 1
ATOM 1518 N N . GLU A 1 205 ? 36.809 16.776 -17.489 1.00 59.06 205 GLU A N 1
ATOM 1519 C CA . GLU A 1 205 ? 36.036 16.617 -16.258 1.00 59.06 205 GLU A CA 1
ATOM 1520 C C . GLU A 1 205 ? 35.474 15.194 -16.115 1.00 59.06 205 GLU A C 1
ATOM 1522 O O . GLU A 1 205 ? 35.113 14.530 -17.085 1.00 59.06 205 GLU A O 1
ATOM 1527 N N . THR A 1 206 ? 35.403 14.698 -14.881 1.00 57.16 206 THR A N 1
ATOM 1528 C CA . THR A 1 206 ? 34.787 13.414 -14.525 1.00 57.16 206 THR A CA 1
ATOM 1529 C C . THR A 1 206 ? 33.662 13.658 -13.527 1.00 57.16 206 THR A C 1
ATOM 1531 O O . THR A 1 206 ? 33.841 14.371 -12.541 1.00 57.16 206 THR A O 1
ATOM 1534 N N . CYS A 1 207 ? 32.496 13.060 -13.769 1.00 56.25 207 CYS A N 1
ATOM 1535 C CA . CYS A 1 207 ? 31.388 13.092 -12.821 1.00 56.25 207 CYS A CA 1
ATOM 1536 C C . CYS A 1 207 ? 31.717 12.213 -11.604 1.00 56.25 207 CYS A C 1
ATOM 1538 O O . CYS A 1 207 ? 31.968 11.017 -11.754 1.00 56.25 207 CYS A O 1
ATOM 1540 N N . SER A 1 208 ? 31.710 12.791 -10.402 1.00 48.53 208 SER A N 1
ATOM 1541 C CA . SER A 1 208 ? 31.755 12.052 -9.135 1.00 48.53 208 SER A CA 1
ATOM 1542 C C . SER A 1 208 ? 30.775 12.708 -8.158 1.00 48.53 208 SER A C 1
ATOM 1544 O O . SER A 1 208 ? 30.561 13.912 -8.211 1.00 48.53 208 SER A O 1
ATOM 1546 N N . GLY A 1 209 ? 30.081 11.941 -7.316 1.00 44.44 209 GLY A N 1
ATOM 1547 C CA . GLY A 1 209 ? 29.136 12.496 -6.328 1.00 44.44 209 GLY A CA 1
ATOM 1548 C C . GLY A 1 209 ? 27.995 13.380 -6.876 1.00 44.44 209 GLY A C 1
ATOM 1549 O O . GLY A 1 209 ? 27.445 14.174 -6.120 1.00 44.44 209 GLY A O 1
ATOM 1550 N N . GLY A 1 210 ? 27.649 13.283 -8.167 1.00 49.16 210 GLY A N 1
ATOM 1551 C CA . GLY A 1 210 ? 26.622 14.128 -8.798 1.00 49.16 210 GLY A CA 1
ATOM 1552 C C . GLY A 1 210 ? 27.097 15.531 -9.211 1.00 49.16 210 GLY A C 1
ATOM 1553 O O . GLY A 1 210 ? 26.270 16.371 -9.556 1.00 49.16 210 GLY A O 1
ATOM 1554 N N . GLN A 1 211 ? 28.409 15.796 -9.192 1.00 45.19 211 GLN A N 1
ATOM 1555 C CA . GLN A 1 211 ? 29.036 17.039 -9.660 1.00 45.19 211 GLN A CA 1
ATOM 1556 C C . GLN A 1 211 ? 30.191 16.718 -10.631 1.00 45.19 211 GLN A C 1
ATOM 1558 O O . GLN A 1 211 ? 30.848 15.681 -10.510 1.00 45.19 211 GLN A O 1
ATOM 1563 N N . CYS A 1 212 ? 30.448 17.582 -11.619 1.00 60.56 212 CYS A N 1
ATOM 1564 C CA . CYS A 1 212 ? 31.615 17.434 -12.499 1.00 60.56 212 CYS A CA 1
ATOM 1565 C C . CYS A 1 212 ? 32.872 17.947 -11.768 1.00 60.56 212 CYS A C 1
ATOM 1567 O O . CYS A 1 212 ? 32.877 19.065 -11.254 1.00 60.56 212 CYS A O 1
ATOM 1569 N N . TYR A 1 213 ? 33.936 17.138 -11.725 1.00 56.16 213 TYR A N 1
ATOM 1570 C CA . TYR A 1 213 ? 35.241 17.507 -11.166 1.00 56.16 213 TYR A CA 1
ATOM 1571 C C . TYR A 1 213 ? 36.316 17.517 -12.247 1.00 56.16 213 TYR A C 1
ATOM 1573 O O . TYR A 1 213 ? 36.388 16.603 -13.067 1.00 56.16 213 TYR A O 1
ATOM 1581 N N . ILE A 1 214 ? 37.201 18.511 -12.206 1.00 65.44 214 ILE A N 1
ATOM 1582 C CA . ILE A 1 214 ? 38.350 18.613 -13.110 1.00 65.44 214 ILE A CA 1
ATOM 1583 C C . ILE A 1 214 ? 39.377 17.543 -12.719 1.00 65.44 214 ILE A C 1
ATOM 1585 O O . ILE A 1 214 ? 39.795 17.481 -11.558 1.00 65.44 214 ILE A O 1
ATOM 1589 N N . GLN A 1 215 ? 39.816 16.707 -13.665 1.00 56.50 215 GLN A N 1
ATOM 1590 C CA . GLN A 1 215 ? 40.964 15.834 -13.418 1.00 56.50 215 GLN A CA 1
ATOM 1591 C C . GLN A 1 215 ? 42.252 16.669 -13.392 1.00 56.50 215 GLN A C 1
ATOM 1593 O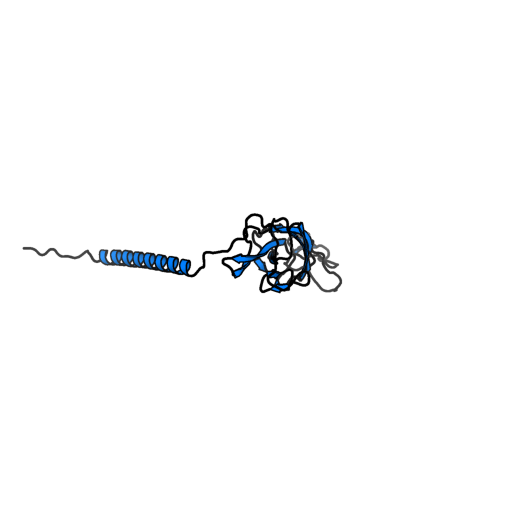 O . GLN A 1 215 ? 42.897 16.867 -14.417 1.00 56.50 215 GLN A O 1
ATOM 1598 N N . GLY A 1 216 ? 42.627 17.155 -12.205 1.00 52.34 216 GLY A N 1
ATOM 1599 C CA . GLY A 1 216 ? 43.949 17.729 -11.949 1.00 52.34 216 GLY A CA 1
ATOM 1600 C C . GLY A 1 216 ? 43.933 18.956 -11.043 1.00 52.34 216 GLY A C 1
ATOM 1601 O O . GLY A 1 216 ? 43.880 20.080 -11.528 1.00 52.34 216 GLY A O 1
ATOM 1602 N N . ALA A 1 217 ? 44.058 18.740 -9.732 1.00 48.22 217 ALA A N 1
ATOM 1603 C CA . ALA A 1 217 ? 44.681 19.718 -8.848 1.00 48.22 217 ALA A CA 1
ATOM 1604 C C . ALA A 1 217 ? 46.159 19.333 -8.672 1.00 48.22 217 ALA A C 1
ATOM 1606 O O . ALA A 1 217 ? 46.470 18.327 -8.030 1.00 48.22 217 ALA A O 1
ATOM 1607 N N . GLN A 1 218 ? 47.040 20.144 -9.255 1.00 39.88 218 GLN A N 1
ATOM 1608 C CA . GLN A 1 218 ? 48.356 20.486 -8.717 1.00 39.88 218 GLN A CA 1
ATOM 1609 C C . GLN A 1 218 ? 48.523 21.996 -8.831 1.00 39.88 218 GLN A C 1
ATOM 1611 O O . GLN A 1 218 ? 48.174 22.533 -9.906 1.00 39.88 218 GLN A O 1
#

Radius of gyration: 29.12 Å; chains: 1; bounding box: 73×52×106 Å

Foldseek 3Di:
DDDDDPPDCPVVVVVVVVVVVVVVVVVVVVVVVVVVVVVPPPCQPADDPFFAKDFPDWADAPFKIKTKMATQGQDFFFWKWKFFDLDPPDPDGDHQQLVQWDDQADRDPSIGGRYPDQARDRHNGRMTMTMGTDPPVDQATTFKMKMWTWHWDDDPNDTDIHTNPVRMDMDGDPHDHDDDLPDPDDAADPSPSGDDNPPPDDDQWDDDPNDTDGPDDD

Secondary structure (DSSP, 8-state):
-PPP---S-TTHHHHHHHHHHHHHHHHHHHHHHHHHHHHS-----PPPTT--EEEEEEEE-SSEEEEEEEE-SSS-B-EEEEEEE-STT-SS--EE-GGGEEESSEEETTEEESSSSS---B-TT-EEEEEEEPPTTS-S---EEEEEEEEEEEETTEEEEEE-GGG-EEEE----------SS--PPPTTS-----TT-S-TTEEEETTEEEES---

Sequence (218 aa):
MRPISNKNKKGISVMIGYVLLVTFAIVMAAGIYTWMKTYVPSDIYSCPEGTSIFIKDYTCTNESMTITLKNNGRFDLAGIFVHASNQSGSEIATYDLSSGLSEGGINLQNSIIFIAGSTNTMAPGDEKGIIIDLPSVFSGTPYLLEIIPVRFQEEKGKLRFVSCGDSQVAQDLNCVCVPNCESESRVCGSDGCGGTCLPGCAQGETCSGGQCYIQGAQ

pLDDT: mean 80.47, std 18.12, range [39.88, 98.12]